Protein AF-A0AAV1J0S6-F1 (afdb_monomer_lite)

Structure (mmCIF, N/CA/C/O backbone):
data_AF-A0AAV1J0S6-F1
#
_entry.id   AF-A0AAV1J0S6-F1
#
loop_
_atom_site.group_PDB
_atom_site.id
_atom_site.type_symbol
_atom_site.label_atom_id
_atom_site.label_alt_id
_atom_site.label_comp_id
_atom_site.label_asym_id
_atom_site.label_entity_id
_atom_site.label_seq_id
_atom_site.pdbx_PDB_ins_code
_atom_site.Cartn_x
_atom_site.Cartn_y
_atom_site.Cartn_z
_atom_site.occupancy
_atom_site.B_iso_or_equiv
_atom_site.auth_seq_id
_atom_site.auth_comp_id
_atom_site.auth_asym_id
_atom_site.auth_atom_id
_atom_site.pdbx_PDB_model_num
ATOM 1 N N . MET A 1 1 ? 18.665 21.519 -31.596 1.00 50.38 1 MET A N 1
ATOM 2 C CA . MET A 1 1 ? 17.870 20.613 -32.455 1.00 50.38 1 MET A CA 1
ATOM 3 C C . MET A 1 1 ? 18.112 21.038 -33.897 1.00 50.38 1 MET A C 1
ATOM 5 O O . MET A 1 1 ? 17.210 20.991 -34.716 1.00 50.38 1 MET A O 1
ATOM 9 N N . ASP A 1 2 ? 19.328 21.508 -34.178 1.00 48.56 2 ASP A N 1
ATOM 10 C CA . ASP A 1 2 ? 19.509 22.530 -35.210 1.00 48.56 2 ASP A CA 1
ATOM 11 C C . ASP A 1 2 ? 19.922 21.888 -36.544 1.00 48.56 2 ASP A C 1
ATOM 13 O O . ASP A 1 2 ? 19.949 22.566 -37.562 1.00 48.56 2 ASP A O 1
ATOM 17 N N . ASP A 1 3 ? 20.139 20.563 -36.527 1.00 60.00 3 ASP A N 1
ATOM 18 C CA . ASP A 1 3 ? 20.634 19.757 -37.646 1.00 60.00 3 ASP A CA 1
ATOM 19 C C . ASP A 1 3 ? 19.655 18.660 -38.122 1.00 60.00 3 ASP A C 1
ATOM 21 O O . ASP A 1 3 ? 19.983 17.935 -39.057 1.00 60.00 3 ASP A O 1
ATOM 25 N N . LEU A 1 4 ? 18.476 18.495 -37.497 1.00 61.44 4 LEU A N 1
ATOM 26 C CA . LEU A 1 4 ? 17.448 17.542 -37.956 1.00 61.44 4 LEU A CA 1
ATOM 27 C C . LEU A 1 4 ? 16.339 18.286 -38.697 1.00 61.44 4 LEU A C 1
ATOM 29 O O . LEU A 1 4 ? 15.828 19.289 -38.194 1.00 61.44 4 LEU A O 1
ATOM 33 N N . ASN A 1 5 ? 15.928 17.776 -39.855 1.00 75.50 5 ASN A N 1
ATOM 34 C CA . ASN A 1 5 ? 14.770 18.311 -40.569 1.00 75.50 5 ASN A CA 1
ATOM 35 C C . ASN A 1 5 ? 13.442 17.870 -39.914 1.00 75.50 5 ASN A C 1
ATOM 37 O O . ASN A 1 5 ? 13.395 16.953 -39.087 1.00 75.50 5 ASN A O 1
ATOM 41 N N . ASP A 1 6 ? 12.341 18.530 -40.281 1.00 70.06 6 ASP A N 1
ATOM 42 C CA . ASP A 1 6 ? 11.026 18.305 -39.666 1.00 70.06 6 ASP A CA 1
ATOM 43 C C . ASP A 1 6 ? 10.529 16.854 -39.801 1.00 70.06 6 ASP A C 1
ATOM 45 O O . ASP A 1 6 ? 9.899 16.329 -38.875 1.00 70.06 6 ASP A O 1
ATOM 49 N N . ASP A 1 7 ? 10.857 16.176 -40.904 1.00 68.75 7 ASP A N 1
ATOM 50 C CA . ASP A 1 7 ? 10.494 14.775 -41.141 1.00 68.75 7 ASP A CA 1
ATOM 51 C C . ASP A 1 7 ? 11.286 13.823 -40.232 1.00 68.75 7 ASP A C 1
ATOM 53 O O . ASP A 1 7 ? 10.721 12.891 -39.648 1.00 68.75 7 ASP A O 1
ATOM 57 N N . GLU A 1 8 ? 12.578 14.083 -40.032 1.00 65.62 8 GLU A N 1
ATOM 58 C CA . GLU A 1 8 ? 13.445 13.333 -39.119 1.00 65.62 8 GLU A CA 1
ATOM 59 C C . GLU A 1 8 ? 12.992 13.482 -37.662 1.00 65.62 8 GLU A C 1
ATOM 61 O O . GLU A 1 8 ? 12.913 12.492 -36.926 1.00 65.62 8 GLU A O 1
ATOM 66 N N . VAL A 1 9 ? 12.595 14.691 -37.251 1.00 68.12 9 VAL A N 1
ATOM 67 C CA . VAL A 1 9 ? 11.999 14.937 -35.927 1.00 68.12 9 VAL A CA 1
ATOM 68 C C . VAL A 1 9 ? 10.707 14.133 -35.754 1.00 68.12 9 VAL A C 1
ATOM 70 O O . VAL A 1 9 ? 10.459 13.556 -34.688 1.00 68.12 9 VAL A O 1
ATOM 73 N N . LEU A 1 10 ? 9.882 14.053 -36.799 1.00 69.75 10 LEU A N 1
ATOM 74 C CA . LEU A 1 10 ? 8.627 13.303 -36.790 1.00 69.75 10 LEU A CA 1
ATOM 75 C C . LEU A 1 10 ? 8.857 11.788 -36.680 1.00 69.75 10 LEU A C 1
ATOM 77 O O . LEU A 1 10 ? 8.144 11.112 -35.932 1.00 69.75 10 LEU A O 1
ATOM 81 N N . ILE A 1 11 ? 9.871 11.262 -37.370 1.00 69.56 11 ILE A N 1
ATOM 82 C CA . ILE A 1 11 ? 10.278 9.850 -37.311 1.00 69.56 11 ILE A CA 1
ATOM 83 C C . ILE A 1 11 ? 10.799 9.496 -35.913 1.00 69.56 11 ILE A C 1
ATOM 85 O O . ILE A 1 11 ? 10.311 8.539 -35.303 1.00 69.56 11 ILE A O 1
ATOM 89 N N . VAL A 1 12 ? 11.715 10.298 -35.358 1.00 67.88 12 VAL A N 1
ATOM 90 C CA . VAL A 1 12 ? 12.259 10.106 -33.999 1.00 67.88 12 VAL A CA 1
ATOM 91 C C . VAL A 1 12 ? 11.146 10.133 -32.951 1.00 67.88 12 VAL A C 1
ATOM 93 O O . VAL A 1 12 ? 11.130 9.308 -32.036 1.00 67.88 12 VAL A O 1
ATOM 96 N N . ARG A 1 13 ? 10.149 11.012 -33.115 1.00 69.75 13 ARG A N 1
ATOM 97 C CA . ARG A 1 13 ? 8.986 11.072 -32.217 1.00 69.75 13 ARG A CA 1
ATOM 98 C C . ARG A 1 13 ? 8.055 9.863 -32.322 1.00 69.75 13 ARG A C 1
ATOM 100 O O . ARG A 1 13 ? 7.398 9.516 -31.340 1.00 69.75 13 ARG A O 1
ATOM 107 N N . ARG A 1 14 ? 7.976 9.222 -33.491 1.00 73.00 14 ARG A N 1
ATOM 108 C CA . ARG A 1 14 ? 7.109 8.056 -33.741 1.00 73.00 14 ARG A CA 1
ATOM 109 C C . ARG A 1 14 ? 7.747 6.729 -33.344 1.00 73.00 14 ARG A C 1
ATOM 111 O O . ARG A 1 14 ? 7.007 5.817 -32.977 1.00 73.00 14 ARG A O 1
ATOM 118 N N . LEU A 1 15 ? 9.076 6.628 -33.361 1.00 73.31 15 LEU A N 1
ATOM 119 C CA . LEU A 1 15 ? 9.848 5.418 -33.037 1.00 73.31 15 LEU A CA 1
ATOM 120 C C . LEU A 1 15 ? 9.358 4.678 -31.770 1.00 73.31 15 LEU A C 1
ATOM 122 O O . LEU A 1 15 ? 9.053 3.489 -31.870 1.00 73.31 15 LEU A O 1
ATOM 126 N N . PRO A 1 16 ? 9.145 5.340 -30.614 1.00 68.69 16 PRO A N 1
ATOM 127 C CA . PRO A 1 16 ? 8.593 4.699 -29.411 1.00 68.69 16 PRO A CA 1
ATOM 128 C C . PRO A 1 16 ? 7.219 4.044 -29.581 1.00 68.69 16 PRO A C 1
ATOM 130 O O . PRO A 1 16 ? 6.897 3.069 -28.903 1.00 68.69 16 PRO A O 1
ATOM 133 N N . TYR A 1 17 ? 6.391 4.586 -30.473 1.00 72.31 17 TYR A N 1
ATOM 134 C CA . TYR A 1 17 ? 5.022 4.130 -30.711 1.00 72.31 17 TYR A CA 1
ATOM 135 C C . TYR A 1 17 ? 4.956 2.998 -31.737 1.00 72.31 17 TYR A C 1
ATOM 137 O O . TYR A 1 17 ? 3.999 2.223 -31.717 1.00 72.31 17 TYR A O 1
ATOM 145 N N . MET A 1 18 ? 5.985 2.850 -32.578 1.00 76.19 18 MET A N 1
ATOM 146 C CA . MET A 1 18 ? 6.087 1.748 -33.541 1.00 76.19 18 MET A CA 1
ATOM 147 C C . MET A 1 18 ? 6.213 0.387 -32.849 1.00 76.19 18 MET A C 1
ATOM 149 O O . MET A 1 18 ? 5.783 -0.618 -33.406 1.00 76.19 18 MET A O 1
ATOM 153 N N . ALA A 1 19 ? 6.686 0.346 -31.599 1.00 72.19 19 ALA A N 1
ATOM 154 C CA . ALA A 1 19 ? 6.712 -0.875 -30.794 1.00 72.19 19 ALA A CA 1
ATOM 155 C C . ALA A 1 19 ? 5.329 -1.556 -30.692 1.00 72.19 19 ALA A C 1
ATOM 157 O O . ALA A 1 19 ? 5.251 -2.785 -30.645 1.00 72.19 19 ALA A O 1
ATOM 158 N N . ARG A 1 20 ? 4.228 -0.787 -30.728 1.00 70.31 20 ARG A N 1
ATOM 159 C CA . ARG A 1 20 ? 2.849 -1.317 -30.676 1.00 70.31 20 ARG A CA 1
ATOM 160 C C . ARG A 1 20 ? 2.492 -2.186 -31.871 1.00 70.31 20 ARG A C 1
ATOM 162 O O . ARG A 1 20 ? 1.764 -3.159 -31.707 1.00 70.31 20 ARG A O 1
ATOM 169 N N . SER A 1 21 ? 2.983 -1.823 -33.051 1.00 73.19 21 SER A N 1
ATOM 170 C CA . SER A 1 21 ? 2.678 -2.510 -34.307 1.00 73.19 21 SER A CA 1
ATOM 171 C C . SER A 1 21 ? 3.615 -3.683 -34.594 1.00 73.19 21 SER A C 1
ATOM 173 O O . SER A 1 21 ? 3.412 -4.391 -35.574 1.00 73.19 21 SER A O 1
ATOM 175 N N . LEU A 1 22 ? 4.640 -3.902 -33.763 1.00 72.19 22 LEU A N 1
ATOM 176 C CA . LEU A 1 22 ? 5.579 -5.008 -33.936 1.00 72.19 22 LEU A CA 1
ATOM 177 C C . LEU A 1 22 ? 5.083 -6.288 -33.244 1.00 72.19 22 LEU A C 1
ATOM 179 O O . LEU A 1 22 ? 4.475 -6.196 -32.168 1.00 72.19 22 LEU A O 1
ATOM 183 N N . PRO A 1 23 ? 5.381 -7.479 -33.801 1.00 72.88 23 PRO A N 1
ATOM 184 C CA . PRO A 1 23 ? 5.209 -8.752 -33.111 1.00 72.88 23 PRO A CA 1
ATOM 185 C C . PRO A 1 23 ? 5.898 -8.753 -31.743 1.00 72.88 23 PRO A C 1
ATOM 187 O O . PRO A 1 23 ? 6.988 -8.200 -31.590 1.00 72.88 23 PRO A O 1
ATOM 190 N N . ILE A 1 24 ? 5.273 -9.406 -30.758 1.00 63.69 24 ILE A N 1
ATOM 191 C CA . ILE A 1 24 ? 5.779 -9.477 -29.375 1.00 63.69 24 ILE A CA 1
ATOM 192 C C . ILE A 1 24 ? 7.226 -9.993 -29.343 1.00 63.69 24 ILE A C 1
ATOM 194 O O . ILE A 1 24 ? 8.053 -9.433 -28.634 1.00 63.69 24 ILE A O 1
ATOM 198 N N . THR A 1 25 ? 7.547 -10.976 -30.186 1.00 66.25 25 THR A N 1
ATOM 199 C CA . THR A 1 25 ? 8.860 -11.638 -30.265 1.00 66.25 25 THR A CA 1
ATOM 200 C C . THR A 1 25 ? 10.029 -10.722 -30.629 1.00 66.25 25 THR A C 1
ATOM 202 O O . THR A 1 25 ? 11.163 -11.055 -30.311 1.00 66.25 25 THR A O 1
ATOM 205 N N . ILE A 1 26 ? 9.785 -9.584 -31.288 1.00 69.12 26 ILE A N 1
ATOM 206 C CA . ILE A 1 26 ? 10.842 -8.636 -31.695 1.00 69.12 26 ILE A CA 1
ATOM 207 C C . ILE A 1 26 ? 10.721 -7.275 -31.003 1.00 69.12 26 ILE A C 1
ATOM 209 O O . ILE A 1 26 ? 11.548 -6.385 -31.211 1.00 69.12 26 ILE A O 1
ATOM 213 N N . ARG A 1 27 ? 9.668 -7.088 -30.201 1.00 69.44 27 ARG A N 1
ATOM 214 C CA . ARG A 1 27 ? 9.325 -5.801 -29.592 1.00 69.44 27 ARG A CA 1
ATOM 215 C C . ARG A 1 27 ? 10.383 -5.360 -28.587 1.00 69.44 27 ARG A C 1
ATOM 217 O O . ARG A 1 27 ? 10.773 -4.198 -28.601 1.00 69.44 27 ARG A O 1
ATOM 224 N N . SER A 1 28 ? 10.886 -6.283 -27.779 1.00 62.97 28 SER A N 1
ATOM 225 C CA . SER A 1 28 ? 11.895 -6.007 -26.750 1.00 62.97 28 SER A CA 1
ATOM 226 C C . SER A 1 28 ? 13.228 -5.597 -27.362 1.00 62.97 28 SER A C 1
ATOM 228 O O . SER A 1 28 ? 13.775 -4.557 -27.006 1.00 62.97 28 SER A O 1
ATOM 230 N N . ASP A 1 29 ? 13.683 -6.332 -28.377 1.00 68.50 29 ASP A N 1
ATOM 231 C CA . ASP A 1 29 ? 14.873 -6.000 -29.165 1.00 68.50 29 ASP A CA 1
ATOM 232 C C . ASP A 1 29 ? 14.756 -4.636 -29.851 1.00 68.50 29 ASP A C 1
ATOM 234 O O . ASP A 1 29 ? 15.700 -3.840 -29.850 1.00 68.50 29 ASP A O 1
ATOM 238 N N . PHE A 1 30 ? 13.589 -4.339 -30.428 1.00 74.56 30 PHE A N 1
ATOM 239 C CA . PHE A 1 30 ? 13.317 -3.035 -31.020 1.00 74.56 30 PHE A CA 1
ATOM 240 C C . PHE A 1 30 ? 13.358 -1.923 -29.971 1.00 74.56 30 PHE A C 1
ATOM 242 O O . PHE A 1 30 ? 13.990 -0.892 -30.199 1.00 74.56 30 PHE A O 1
ATOM 249 N N . CYS A 1 31 ? 12.723 -2.122 -28.815 1.00 71.44 31 CYS A N 1
ATOM 250 C CA . CYS A 1 31 ? 12.714 -1.146 -27.734 1.00 71.44 31 CYS A CA 1
ATOM 251 C C . CYS A 1 31 ? 14.121 -0.907 -27.168 1.00 71.44 31 CYS A C 1
ATOM 253 O O . CYS A 1 31 ? 14.488 0.248 -26.963 1.00 71.44 31 CYS A O 1
ATOM 255 N N . LEU A 1 32 ? 14.934 -1.955 -27.004 1.00 68.56 32 LEU A N 1
ATOM 256 C CA . LEU A 1 32 ? 16.339 -1.870 -26.588 1.00 68.56 32 LEU A CA 1
ATOM 257 C C . LEU A 1 32 ? 17.195 -1.089 -27.595 1.00 68.56 32 LEU A C 1
ATOM 259 O O . LEU A 1 32 ? 17.952 -0.194 -27.220 1.00 68.56 32 LEU A O 1
ATOM 263 N N . LYS A 1 33 ? 17.065 -1.390 -28.893 1.00 73.31 33 LYS A N 1
ATOM 264 C CA . LYS A 1 33 ? 17.790 -0.672 -29.958 1.00 73.31 33 LYS A CA 1
ATOM 265 C C . LYS A 1 33 ? 17.345 0.786 -30.061 1.00 73.31 33 LYS A C 1
ATOM 267 O O . LYS A 1 33 ? 18.183 1.676 -30.188 1.00 73.31 33 LYS A O 1
ATOM 272 N N . THR A 1 34 ? 16.042 1.032 -29.950 1.00 75.12 34 THR A N 1
ATOM 273 C CA . THR A 1 34 ? 15.471 2.383 -29.955 1.00 75.12 34 THR A CA 1
ATOM 274 C C . THR A 1 34 ? 15.938 3.170 -28.733 1.00 75.12 34 THR A C 1
ATOM 276 O O . THR A 1 34 ? 16.290 4.334 -28.864 1.00 75.12 34 THR A O 1
ATOM 279 N N . GLN A 1 35 ? 16.024 2.544 -27.558 1.00 70.62 35 GLN A N 1
ATOM 280 C CA . GLN A 1 35 ? 16.557 3.175 -26.352 1.00 70.62 35 GLN A CA 1
ATOM 281 C C . GLN A 1 35 ? 18.019 3.598 -26.535 1.00 70.62 35 GLN A C 1
ATOM 283 O O . GLN A 1 35 ? 18.337 4.749 -26.240 1.00 70.62 35 GLN A O 1
ATOM 288 N N . LYS A 1 36 ? 18.886 2.729 -27.075 1.00 70.31 36 LYS A N 1
ATOM 289 C CA . LYS A 1 36 ? 20.288 3.085 -27.366 1.00 70.31 36 LYS A CA 1
ATOM 290 C C . LYS A 1 36 ? 20.389 4.299 -28.290 1.00 70.31 36 LYS A C 1
ATOM 292 O O . LYS A 1 36 ? 21.180 5.195 -28.023 1.00 70.31 36 LYS A O 1
ATOM 297 N N . LEU A 1 37 ? 19.552 4.354 -29.327 1.00 73.56 37 LEU A N 1
ATOM 298 C CA . LEU A 1 37 ? 19.476 5.491 -30.249 1.00 73.56 37 LEU A CA 1
ATOM 299 C C . LEU A 1 37 ? 18.965 6.771 -29.563 1.00 73.56 37 LEU A C 1
ATOM 301 O O . LEU A 1 37 ? 19.480 7.854 -29.801 1.00 73.56 37 LEU A O 1
ATOM 305 N N . LEU A 1 38 ? 17.965 6.672 -28.684 1.00 69.19 38 LEU A N 1
ATOM 306 C CA . LEU A 1 38 ? 17.468 7.827 -27.928 1.00 69.19 38 LEU A CA 1
ATOM 307 C C . LEU A 1 38 ? 18.456 8.304 -26.853 1.00 69.19 38 LEU A C 1
ATOM 309 O O . LEU A 1 38 ? 18.389 9.458 -26.437 1.00 69.19 38 LEU A O 1
ATOM 313 N N . GLY A 1 39 ? 19.350 7.430 -26.384 1.00 62.59 39 GLY A N 1
ATOM 314 C CA . GLY A 1 39 ? 20.436 7.768 -25.463 1.00 62.59 39 GLY A CA 1
ATOM 315 C C . GLY A 1 39 ? 21.520 8.647 -26.091 1.00 62.59 39 GLY A C 1
ATOM 316 O O . GLY A 1 39 ? 22.209 9.356 -25.370 1.00 62.59 39 GLY A O 1
ATOM 317 N N . THR A 1 40 ? 21.646 8.658 -27.422 1.00 68.81 40 THR A N 1
ATOM 318 C CA . THR A 1 40 ? 22.583 9.544 -28.134 1.00 68.81 40 THR A CA 1
ATOM 319 C C . THR A 1 40 ? 21.986 10.917 -28.456 1.00 68.81 40 THR A C 1
ATOM 321 O O . THR A 1 40 ? 22.668 11.757 -29.037 1.00 68.81 40 THR A O 1
ATOM 324 N N . LEU A 1 41 ? 20.713 11.155 -28.118 1.00 64.69 41 LEU A N 1
ATOM 325 C CA . LEU A 1 41 ? 20.032 12.431 -28.344 1.00 64.69 41 LEU A CA 1
ATOM 326 C C . LEU A 1 41 ? 20.149 13.356 -27.121 1.00 64.69 41 LEU A C 1
ATOM 328 O O . LEU A 1 41 ? 20.288 12.872 -25.997 1.00 64.69 41 LEU A O 1
ATOM 332 N N . PRO A 1 42 ? 20.023 14.688 -27.298 1.00 60.66 42 PRO A N 1
ATOM 333 C CA . PRO A 1 42 ? 19.990 15.627 -26.181 1.00 60.66 42 PRO A CA 1
ATOM 334 C C . PRO A 1 42 ? 18.913 15.248 -25.141 1.00 60.66 42 PRO A C 1
ATOM 336 O O . PRO A 1 42 ? 17.803 14.882 -25.546 1.00 60.66 42 PRO A O 1
ATOM 339 N N . PRO A 1 43 ? 19.166 15.409 -23.823 1.00 55.78 43 PRO A N 1
ATOM 340 C CA . PRO A 1 43 ? 18.268 14.952 -22.746 1.00 55.78 43 PRO A CA 1
ATOM 341 C C . PRO A 1 43 ? 16.814 15.430 -22.893 1.00 55.78 43 PRO A C 1
ATOM 343 O O . PRO A 1 43 ? 15.852 14.713 -22.623 1.00 55.78 43 PRO A O 1
ATOM 346 N N . GLN A 1 44 ? 16.648 16.636 -23.438 1.00 54.31 44 GLN A N 1
ATOM 347 C CA . GLN A 1 44 ? 15.365 17.296 -23.691 1.00 54.31 44 GLN A CA 1
ATOM 348 C C . GLN A 1 44 ? 14.462 16.527 -24.680 1.00 54.31 44 GLN A C 1
ATOM 350 O O . GLN A 1 44 ? 13.243 16.684 -24.649 1.00 54.31 44 GLN A O 1
ATOM 355 N N . CYS A 1 45 ? 15.040 15.685 -25.546 1.00 55.16 45 CYS A N 1
ATOM 356 C CA . CYS A 1 45 ? 14.315 14.873 -26.530 1.00 55.16 45 CYS A CA 1
ATOM 357 C C . CYS A 1 45 ? 13.911 13.490 -25.987 1.00 55.16 45 CYS A C 1
ATOM 359 O O . CYS A 1 45 ? 12.947 12.900 -26.473 1.00 55.16 45 CYS A O 1
ATOM 361 N N . GLY A 1 46 ? 14.620 12.963 -24.982 1.00 54.34 46 GLY A N 1
ATOM 362 C CA . GLY A 1 46 ? 14.443 11.592 -24.498 1.00 54.34 46 GLY A CA 1
ATOM 363 C C . GLY A 1 46 ? 13.202 11.393 -23.625 1.00 54.34 46 GLY A C 1
ATOM 364 O O . GLY A 1 46 ? 12.500 10.394 -23.773 1.00 54.34 46 GLY A O 1
ATOM 365 N N . MET A 1 47 ? 12.889 12.343 -22.742 1.00 53.34 47 MET A N 1
ATOM 366 C CA . MET A 1 47 ? 11.925 12.139 -21.647 1.00 53.34 47 MET A CA 1
ATOM 367 C C . MET A 1 47 ? 10.513 11.726 -22.120 1.00 53.34 47 MET A C 1
ATOM 369 O O . MET A 1 47 ? 9.927 10.783 -21.590 1.00 53.34 47 MET A O 1
ATOM 373 N N . PHE A 1 48 ? 9.980 12.361 -23.174 1.00 54.53 48 PHE A N 1
ATOM 374 C CA . PHE A 1 48 ? 8.646 12.048 -23.722 1.00 54.53 48 PHE A CA 1
ATOM 375 C C . PHE A 1 48 ? 8.606 10.774 -24.582 1.00 54.53 48 PHE A C 1
ATOM 377 O O . PHE A 1 48 ? 7.536 10.207 -24.807 1.00 54.53 48 PHE A O 1
ATOM 384 N N . LEU A 1 49 ? 9.767 10.318 -25.056 1.00 60.75 49 LEU A N 1
ATOM 385 C CA . LEU A 1 49 ? 9.922 9.157 -25.936 1.00 60.75 49 LEU A CA 1
ATOM 386 C C . LEU A 1 49 ? 10.244 7.873 -25.156 1.00 60.75 49 LEU A C 1
ATOM 388 O O . LEU A 1 49 ? 9.950 6.772 -25.617 1.00 60.75 49 LEU A O 1
ATOM 392 N N . ARG A 1 50 ? 10.794 8.012 -23.945 1.00 65.75 50 ARG A N 1
ATOM 393 C CA . ARG A 1 50 ? 11.235 6.911 -23.077 1.00 65.75 50 ARG A CA 1
ATOM 394 C C . ARG A 1 50 ? 10.071 6.200 -22.362 1.00 65.75 50 ARG A C 1
ATOM 396 O O . ARG A 1 50 ? 10.085 4.976 -22.275 1.00 65.75 50 ARG A O 1
ATOM 403 N N . MET A 1 51 ? 9.017 6.910 -21.940 1.00 65.19 51 MET A N 1
ATOM 404 C CA . MET A 1 51 ? 7.873 6.304 -21.224 1.00 65.19 51 MET A CA 1
ATOM 405 C C . MET A 1 51 ? 7.068 5.277 -22.048 1.00 65.19 51 MET A C 1
ATOM 407 O O . MET A 1 51 ? 6.802 4.184 -21.540 1.00 65.19 51 MET A O 1
ATOM 411 N N . PRO A 1 52 ? 6.706 5.544 -23.321 1.00 67.31 52 PRO A N 1
ATOM 412 C CA . PRO A 1 52 ? 6.059 4.534 -24.158 1.00 67.31 52 PRO A CA 1
ATOM 413 C C . PRO A 1 52 ? 6.936 3.295 -24.388 1.00 67.31 52 PRO A C 1
ATOM 415 O O . PRO A 1 52 ? 6.406 2.188 -24.432 1.00 67.31 52 PRO A O 1
ATOM 418 N N . LEU A 1 53 ? 8.262 3.457 -24.489 1.00 70.31 53 LEU A N 1
ATOM 419 C CA . LEU A 1 53 ? 9.197 2.334 -24.631 1.00 70.31 53 LEU A CA 1
ATOM 420 C C . LEU A 1 53 ? 9.241 1.461 -23.377 1.00 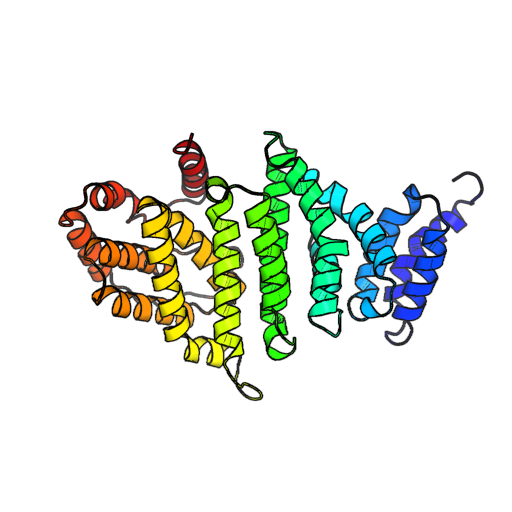70.31 53 LEU A C 1
ATOM 422 O O . LEU A 1 53 ? 9.137 0.244 -23.497 1.00 70.31 53 LEU A O 1
ATOM 426 N N . LEU A 1 54 ? 9.330 2.069 -22.189 1.00 68.94 54 LEU A N 1
ATOM 427 C CA . LEU A 1 54 ? 9.329 1.338 -20.915 1.00 68.94 54 LEU A CA 1
ATOM 428 C C . LEU A 1 54 ? 8.050 0.521 -20.730 1.00 68.94 54 LEU A C 1
ATOM 430 O O . LEU A 1 54 ? 8.111 -0.628 -20.302 1.00 68.94 54 LEU A O 1
ATOM 434 N N . LYS A 1 55 ? 6.899 1.062 -21.150 1.00 69.38 55 LYS A N 1
ATOM 435 C CA . LYS A 1 55 ? 5.639 0.310 -21.170 1.00 69.38 55 LYS A CA 1
ATOM 436 C C . LYS A 1 55 ? 5.724 -0.936 -22.055 1.00 69.38 55 LYS A C 1
ATOM 438 O O . LYS A 1 55 ? 5.177 -1.974 -21.710 1.00 69.38 55 LYS A O 1
ATOM 443 N N . HIS A 1 56 ? 6.354 -0.834 -23.221 1.00 68.75 56 HIS A N 1
ATOM 444 C CA . HIS A 1 56 ? 6.473 -1.960 -24.149 1.00 68.75 56 HIS A CA 1
ATOM 445 C C . HIS A 1 56 ? 7.550 -2.973 -23.746 1.00 68.75 56 HIS A C 1
ATOM 447 O O . HIS A 1 56 ? 7.517 -4.097 -24.242 1.00 68.75 56 HIS A O 1
ATOM 453 N N . LEU A 1 57 ? 8.433 -2.593 -22.822 1.00 66.56 57 LEU A N 1
ATOM 454 C CA . LEU A 1 57 ? 9.432 -3.452 -22.196 1.00 66.56 57 LEU A CA 1
ATOM 455 C C . LEU A 1 57 ? 8.944 -4.121 -20.904 1.00 66.56 57 LEU A C 1
ATOM 457 O O . LEU A 1 57 ? 9.707 -4.887 -20.343 1.00 66.56 57 LEU A O 1
ATOM 461 N N . SER A 1 58 ? 7.722 -3.873 -20.420 1.00 60.66 58 SER A N 1
ATOM 462 C CA . SER A 1 58 ? 7.272 -4.196 -19.050 1.00 60.66 58 SER A CA 1
ATOM 463 C C . SER A 1 58 ? 7.422 -5.654 -18.569 1.00 60.66 58 SER A C 1
ATOM 465 O O . SER A 1 58 ? 7.307 -5.885 -17.375 1.00 60.66 58 SER A O 1
ATOM 467 N N . GLY A 1 59 ? 7.664 -6.629 -19.452 1.00 62.03 59 GLY A N 1
ATOM 468 C CA . GLY A 1 59 ? 7.994 -8.022 -19.087 1.00 62.03 59 GLY A CA 1
ATOM 469 C C . GLY A 1 59 ? 9.463 -8.418 -19.309 1.00 62.03 59 GLY A C 1
ATOM 470 O O . GLY A 1 59 ? 9.889 -9.503 -18.936 1.00 62.03 59 GLY A O 1
ATOM 471 N N . GLU A 1 60 ? 10.248 -7.536 -19.917 1.00 66.56 60 GLU A N 1
ATOM 472 C CA . GLU A 1 60 ? 11.593 -7.780 -20.454 1.00 66.56 60 GLU A CA 1
ATOM 473 C C . GLU A 1 60 ? 12.592 -6.722 -19.953 1.00 66.56 60 GLU A C 1
ATOM 475 O O . GLU A 1 60 ? 13.728 -6.647 -20.420 1.00 66.56 60 GLU A O 1
ATOM 480 N N . LEU A 1 61 ? 12.192 -5.896 -18.973 1.00 69.38 61 LEU A N 1
ATOM 481 C CA . LEU A 1 61 ? 13.062 -4.892 -18.346 1.00 69.38 61 LEU A CA 1
ATOM 482 C C . LEU A 1 61 ? 14.304 -5.529 -17.713 1.00 69.38 61 LEU A C 1
ATOM 484 O O . LEU A 1 61 ? 15.351 -4.895 -17.675 1.00 69.38 61 LEU A O 1
ATOM 488 N N . HIS A 1 62 ? 14.217 -6.796 -17.305 1.00 66.75 62 HIS A N 1
ATOM 489 C CA . HIS A 1 62 ? 15.348 -7.560 -16.784 1.00 66.75 62 HIS A CA 1
ATOM 490 C C . HIS A 1 62 ? 16.485 -7.777 -17.798 1.00 66.75 62 HIS A C 1
ATOM 492 O O . HIS A 1 62 ? 17.589 -8.149 -17.409 1.00 66.75 62 HIS A O 1
ATOM 498 N N . LEU A 1 63 ? 16.237 -7.550 -19.094 1.00 68.31 63 LEU A N 1
ATOM 499 C CA . LEU A 1 63 ? 17.250 -7.601 -20.154 1.00 68.31 63 LEU A CA 1
ATOM 500 C C . LEU A 1 63 ? 17.949 -6.249 -20.381 1.00 68.31 63 LEU A C 1
ATOM 502 O O . LEU A 1 63 ? 18.909 -6.162 -21.148 1.00 68.31 63 LEU A O 1
ATOM 506 N N . VAL A 1 64 ? 17.462 -5.180 -19.747 1.00 67.25 64 VAL A N 1
ATOM 507 C CA . VAL A 1 64 ? 18.000 -3.821 -19.858 1.00 67.25 64 VAL A CA 1
ATOM 508 C C . VAL A 1 64 ? 18.938 -3.560 -18.675 1.00 67.25 64 VAL A C 1
ATOM 510 O O . VAL A 1 64 ? 18.692 -4.003 -17.557 1.00 67.25 64 VAL A O 1
ATOM 513 N N . ASN A 1 65 ? 20.010 -2.791 -18.892 1.00 68.62 65 ASN A N 1
ATOM 514 C CA . ASN A 1 65 ? 20.872 -2.357 -17.793 1.00 68.62 65 ASN A CA 1
ATOM 515 C C . ASN A 1 65 ? 20.079 -1.500 -16.780 1.00 68.62 65 ASN A C 1
ATOM 517 O O . ASN A 1 65 ? 19.445 -0.509 -17.145 1.00 68.62 65 ASN A O 1
ATOM 521 N N . ASN A 1 66 ? 20.175 -1.860 -15.500 1.00 69.31 66 ASN A N 1
ATOM 522 C CA . ASN A 1 66 ? 19.536 -1.170 -14.384 1.00 69.31 66 ASN A CA 1
ATOM 523 C C . ASN A 1 66 ? 19.855 0.331 -14.279 1.00 69.31 66 ASN A C 1
ATOM 525 O O . ASN A 1 66 ? 18.971 1.109 -13.934 1.00 69.31 66 ASN A O 1
ATOM 529 N N . ASP A 1 67 ? 21.090 0.755 -14.568 1.00 68.69 67 ASP A N 1
ATOM 530 C CA . ASP A 1 67 ? 21.480 2.179 -14.556 1.00 68.69 67 ASP A CA 1
ATOM 531 C C . ASP A 1 67 ? 20.690 2.986 -15.583 1.00 68.69 67 ASP A C 1
ATOM 533 O O . ASP A 1 67 ? 20.223 4.089 -15.312 1.00 68.69 67 ASP A O 1
ATOM 537 N N . VAL A 1 68 ? 20.481 2.390 -16.753 1.00 68.56 68 VAL A N 1
ATOM 538 C CA . VAL A 1 68 ? 19.747 3.012 -17.851 1.00 68.56 68 VAL A CA 1
ATOM 539 C C . VAL A 1 68 ? 18.266 3.142 -17.506 1.00 68.56 68 VAL A C 1
ATOM 541 O O . VAL A 1 68 ? 17.673 4.192 -17.742 1.00 68.56 68 VAL A O 1
ATOM 544 N N . ILE A 1 69 ? 17.662 2.098 -16.926 1.00 72.44 69 ILE A N 1
ATOM 545 C CA . ILE A 1 69 ? 16.268 2.168 -16.467 1.00 72.44 69 ILE A CA 1
ATOM 546 C C . ILE A 1 69 ? 16.130 3.246 -15.387 1.00 72.44 69 ILE A C 1
ATOM 548 O O . ILE A 1 69 ? 15.216 4.066 -15.467 1.00 72.44 69 ILE A O 1
ATOM 552 N N . ALA A 1 70 ? 17.040 3.274 -14.412 1.00 78.00 70 ALA A N 1
ATOM 553 C CA . ALA A 1 70 ? 17.019 4.249 -13.327 1.00 78.00 70 ALA A CA 1
ATOM 554 C C . ALA A 1 70 ? 17.052 5.692 -13.847 1.00 78.00 70 ALA A C 1
ATOM 556 O O . ALA A 1 70 ? 16.212 6.494 -13.445 1.00 78.00 70 ALA A O 1
ATOM 557 N N . GLU A 1 71 ? 17.942 6.007 -14.793 1.00 73.50 71 GLU A N 1
ATOM 558 C CA . GLU A 1 71 ? 18.016 7.335 -15.415 1.00 73.50 71 GLU A CA 1
ATOM 559 C C . GLU A 1 71 ? 16.701 7.704 -16.123 1.00 73.50 71 GLU A C 1
ATOM 561 O O . GLU A 1 71 ? 16.138 8.776 -15.889 1.00 73.50 71 GLU A O 1
ATOM 566 N N . MET A 1 72 ? 16.160 6.789 -16.937 1.00 72.25 72 MET A N 1
ATOM 567 C CA . MET A 1 72 ? 14.917 7.024 -17.682 1.00 72.25 72 MET A CA 1
ATOM 568 C C . MET A 1 72 ? 13.723 7.278 -16.752 1.00 72.25 72 MET A C 1
ATOM 570 O O . MET A 1 72 ? 12.893 8.148 -17.028 1.00 72.25 72 MET A O 1
ATOM 574 N N . ILE A 1 73 ? 13.625 6.509 -15.665 1.00 79.12 73 ILE A N 1
ATOM 575 C CA . ILE A 1 73 ? 12.558 6.624 -14.669 1.00 79.12 73 ILE A CA 1
ATOM 576 C C . ILE A 1 73 ? 12.701 7.911 -13.868 1.00 79.12 73 ILE A C 1
ATOM 578 O O . ILE A 1 73 ? 11.719 8.639 -13.707 1.00 79.12 73 ILE A O 1
ATOM 582 N N . PHE A 1 74 ? 13.910 8.204 -13.397 1.00 80.69 74 PHE A N 1
ATOM 583 C CA . PHE A 1 74 ? 14.180 9.398 -12.613 1.00 80.69 74 PHE A CA 1
ATOM 584 C C . PHE A 1 74 ? 13.797 10.655 -13.400 1.00 80.69 74 PHE A C 1
ATOM 586 O O . PHE A 1 74 ? 13.025 11.479 -12.919 1.00 80.69 74 PHE A O 1
ATOM 593 N N . GLU A 1 75 ? 14.226 10.769 -14.655 1.00 73.62 75 GLU A N 1
ATOM 594 C CA . GLU A 1 75 ? 13.854 11.902 -15.506 1.00 73.62 75 GLU A CA 1
ATOM 595 C C . GLU A 1 75 ? 12.336 12.011 -15.724 1.00 73.62 75 GLU A C 1
ATOM 597 O O . GLU A 1 75 ? 11.761 13.098 -15.616 1.00 73.62 75 GLU A O 1
ATOM 602 N N . ALA A 1 76 ? 11.671 10.894 -16.032 1.00 74.81 76 ALA A N 1
ATOM 603 C CA . ALA A 1 76 ? 10.267 10.901 -16.432 1.00 74.81 76 ALA A CA 1
ATOM 604 C C . ALA A 1 76 ? 9.281 11.071 -15.265 1.00 74.81 76 ALA A C 1
ATOM 606 O O . ALA A 1 76 ? 8.205 11.656 -15.448 1.00 74.81 76 ALA A O 1
ATOM 607 N N . ILE A 1 77 ? 9.620 10.546 -14.084 1.00 83.62 77 ILE A N 1
ATOM 608 C CA . ILE A 1 77 ? 8.696 10.436 -12.948 1.00 83.62 77 ILE A CA 1
ATOM 609 C C . ILE A 1 77 ? 8.999 11.478 -11.874 1.00 83.62 77 ILE A C 1
ATOM 611 O O . ILE A 1 77 ? 8.058 12.086 -11.363 1.00 83.62 77 ILE A O 1
ATOM 615 N N . THR A 1 78 ? 10.269 11.771 -11.575 1.00 83.50 78 THR A N 1
ATOM 616 C CA . THR A 1 78 ? 10.645 12.652 -10.452 1.00 83.50 78 THR A CA 1
ATOM 617 C C . THR A 1 78 ? 9.997 14.032 -10.541 1.00 83.50 78 THR A C 1
ATOM 619 O O . THR A 1 78 ? 9.418 14.513 -9.570 1.00 83.50 78 THR A O 1
ATOM 622 N N . LYS A 1 79 ? 9.985 14.663 -11.722 1.00 81.62 79 LYS A N 1
ATOM 623 C CA . LYS A 1 79 ? 9.310 15.963 -11.888 1.00 81.62 79 LYS A CA 1
ATOM 624 C C . LYS A 1 79 ? 7.801 15.862 -11.644 1.00 81.62 79 LYS A C 1
ATOM 626 O O . LYS A 1 79 ? 7.195 16.767 -11.071 1.00 81.62 79 LYS A O 1
ATOM 631 N N . LYS A 1 80 ? 7.178 14.767 -12.085 1.00 86.44 80 LYS A N 1
ATOM 632 C CA . LYS A 1 80 ? 5.741 14.558 -11.898 1.00 86.44 80 LYS A CA 1
ATOM 633 C C . LYS A 1 80 ? 5.404 14.328 -10.434 1.00 86.44 80 LYS A C 1
ATOM 635 O O . LYS A 1 80 ? 4.406 14.884 -9.999 1.00 86.44 80 LYS A O 1
ATOM 640 N N . MET A 1 81 ? 6.248 13.616 -9.680 1.00 87.81 81 MET A N 1
ATOM 641 C CA . MET A 1 81 ? 6.035 13.335 -8.252 1.00 87.81 81 MET A CA 1
ATOM 642 C C . MET A 1 81 ? 5.604 14.566 -7.458 1.00 87.81 81 MET A C 1
ATOM 644 O O . MET A 1 81 ? 4.715 14.462 -6.617 1.00 87.81 81 MET A O 1
ATOM 648 N N . VAL A 1 82 ? 6.185 15.726 -7.765 1.00 84.94 82 VAL A N 1
ATOM 649 C CA . VAL A 1 82 ? 5.958 16.967 -7.017 1.00 84.94 82 VAL A CA 1
ATOM 650 C C . VAL A 1 82 ? 5.071 17.983 -7.744 1.00 84.94 82 VAL A C 1
ATOM 652 O O . VAL A 1 82 ? 4.478 18.838 -7.093 1.00 84.94 82 VAL A O 1
ATOM 655 N N . CYS A 1 83 ? 4.933 17.901 -9.074 1.00 83.00 83 CYS A N 1
ATOM 656 C CA . CYS A 1 83 ? 4.216 18.917 -9.861 1.00 83.00 83 CYS A CA 1
ATOM 657 C C . CYS A 1 83 ? 2.882 18.454 -10.468 1.00 83.00 83 CYS A C 1
ATOM 659 O O . CYS A 1 83 ? 2.090 19.297 -10.888 1.00 83.00 83 CYS A O 1
ATOM 661 N N . SER A 1 84 ? 2.610 17.149 -10.571 1.00 84.81 84 SER A N 1
ATOM 662 C CA . SER A 1 84 ? 1.407 16.649 -11.258 1.00 84.81 84 SER A CA 1
ATOM 663 C C . SER A 1 84 ? 0.971 15.269 -10.777 1.00 84.81 84 SER A C 1
ATOM 665 O O . SER A 1 84 ? 1.781 14.478 -10.313 1.00 84.81 84 SER A O 1
ATOM 667 N N . LYS A 1 85 ? -0.305 14.922 -10.951 1.00 88.12 85 LYS A N 1
ATOM 668 C CA . LYS A 1 85 ? -0.783 13.573 -10.618 1.00 88.12 85 LYS A CA 1
ATOM 669 C C . LYS A 1 85 ? -0.117 12.532 -11.521 1.00 88.12 85 LYS A C 1
ATOM 671 O O . LYS A 1 85 ? -0.158 12.677 -12.744 1.00 88.12 85 LYS A O 1
ATOM 676 N N . LEU A 1 86 ? 0.427 11.471 -10.927 1.00 87.25 86 LEU A N 1
ATOM 677 C CA . LEU A 1 86 ? 0.836 10.285 -11.678 1.00 87.25 86 LEU A CA 1
ATOM 678 C C . LEU A 1 86 ? -0.393 9.612 -12.289 1.00 87.25 86 LEU A C 1
ATOM 680 O O . LEU A 1 86 ? -1.414 9.414 -11.622 1.00 87.25 86 LEU A O 1
ATOM 684 N N . ASN A 1 87 ? -0.304 9.269 -13.569 1.00 84.38 87 ASN A N 1
ATOM 685 C CA . ASN A 1 87 ? -1.355 8.529 -14.255 1.00 84.38 87 ASN A CA 1
ATOM 686 C C . ASN A 1 87 ? -1.081 7.014 -14.204 1.00 84.38 87 ASN A C 1
ATOM 688 O O . ASN A 1 87 ? -0.036 6.562 -13.741 1.00 84.38 87 ASN A O 1
ATOM 692 N N . ARG A 1 88 ? -2.022 6.210 -14.711 1.00 82.12 88 ARG A N 1
ATOM 693 C CA . ARG A 1 88 ? -1.893 4.745 -14.724 1.00 82.12 88 ARG A CA 1
ATOM 694 C C . ARG A 1 88 ? -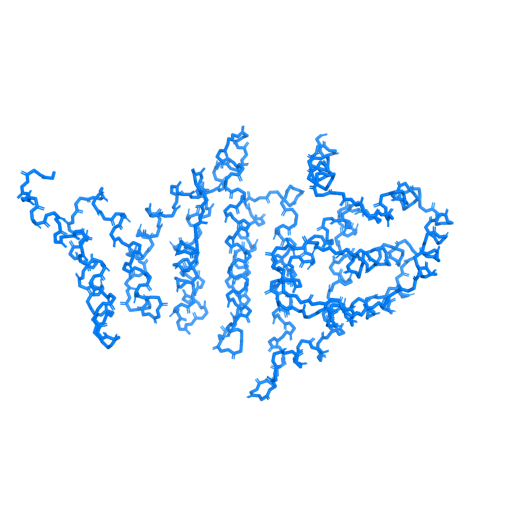0.630 4.255 -15.442 1.00 82.12 88 ARG A C 1
ATOM 696 O O . ARG A 1 88 ? -0.020 3.308 -14.977 1.00 82.12 88 ARG A O 1
ATOM 703 N N . MET A 1 89 ? -0.218 4.910 -16.529 1.00 81.69 89 MET A N 1
ATOM 704 C CA . MET A 1 89 ? 0.995 4.531 -17.261 1.00 81.69 89 MET A CA 1
ATOM 705 C C . MET A 1 89 ? 2.256 4.771 -16.428 1.00 81.69 89 MET A C 1
ATOM 707 O O . MET A 1 89 ? 3.167 3.952 -16.474 1.00 81.69 89 MET A O 1
ATOM 711 N N . ASP A 1 90 ? 2.304 5.868 -15.669 1.00 85.50 90 ASP A N 1
ATOM 712 C CA . ASP A 1 90 ? 3.421 6.146 -14.764 1.00 85.50 90 ASP A CA 1
ATOM 713 C C . ASP A 1 90 ? 3.535 5.037 -13.700 1.00 85.50 90 ASP A C 1
ATOM 715 O O . ASP A 1 90 ? 4.617 4.499 -13.468 1.00 85.50 90 ASP A O 1
ATOM 719 N N . LEU A 1 91 ? 2.399 4.637 -13.118 1.00 86.94 91 LEU A N 1
ATOM 720 C CA . LEU A 1 91 ? 2.325 3.580 -12.106 1.00 86.94 91 LEU A CA 1
ATOM 721 C C . LEU A 1 91 ? 2.657 2.186 -12.669 1.00 86.94 91 LEU A C 1
ATOM 723 O O . LEU A 1 91 ? 3.403 1.442 -12.034 1.00 86.94 91 LEU A O 1
ATOM 727 N N . ASP A 1 92 ? 2.166 1.853 -13.869 1.00 81.88 92 ASP A N 1
ATOM 728 C CA . ASP A 1 92 ? 2.484 0.605 -14.582 1.00 81.88 92 ASP A CA 1
ATOM 729 C C . ASP A 1 92 ? 3.993 0.459 -14.795 1.00 81.88 92 ASP A C 1
ATOM 731 O O . ASP A 1 92 ? 4.561 -0.613 -14.591 1.00 81.88 92 ASP A O 1
ATOM 735 N N . VAL A 1 93 ? 4.656 1.545 -15.194 1.00 80.50 93 VAL A N 1
ATOM 736 C CA . VAL A 1 93 ? 6.096 1.551 -15.450 1.00 80.50 93 VAL A CA 1
ATOM 737 C C . VAL A 1 93 ? 6.888 1.339 -14.155 1.00 80.50 93 VAL A C 1
ATOM 739 O O . VAL A 1 93 ? 7.784 0.495 -14.142 1.00 80.50 93 VAL A O 1
ATOM 742 N N . VAL A 1 94 ? 6.533 2.024 -13.059 1.00 84.12 94 VAL A N 1
ATOM 743 C CA . VAL A 1 94 ? 7.153 1.801 -11.735 1.00 84.12 94 VAL A CA 1
ATOM 744 C C . VAL A 1 94 ? 6.985 0.347 -11.297 1.00 84.12 94 VAL A C 1
ATOM 746 O O . VAL A 1 94 ? 7.960 -0.313 -10.951 1.00 84.12 94 VAL A O 1
ATOM 749 N N . SER A 1 95 ? 5.761 -0.170 -11.372 1.00 82.06 95 SER A N 1
ATOM 750 C CA . SER A 1 95 ? 5.418 -1.553 -11.031 1.00 82.06 95 SER A CA 1
ATOM 751 C C . SER A 1 95 ? 6.219 -2.571 -11.855 1.00 82.06 95 SER A C 1
ATOM 753 O O . SER A 1 95 ? 6.789 -3.515 -11.303 1.00 82.06 95 SER A O 1
ATOM 755 N N . SER A 1 96 ? 6.343 -2.348 -13.163 1.00 78.81 96 SER A N 1
ATOM 756 C CA . SER A 1 96 ? 7.106 -3.222 -14.061 1.00 78.81 96 SER A CA 1
ATOM 757 C C . SER A 1 96 ? 8.591 -3.245 -13.698 1.00 78.81 96 SER A C 1
ATOM 759 O O . SER A 1 96 ? 9.214 -4.307 -13.703 1.00 78.81 96 SER A O 1
ATOM 761 N N . CYS A 1 97 ? 9.152 -2.092 -13.318 1.00 80.25 97 CYS A N 1
ATOM 762 C CA . CYS A 1 97 ? 10.546 -1.985 -12.886 1.00 80.25 97 CYS A CA 1
ATOM 763 C C . CYS A 1 97 ? 10.830 -2.731 -11.582 1.00 80.25 97 CYS A C 1
ATOM 765 O O . CYS A 1 97 ? 11.980 -3.056 -11.334 1.00 80.25 97 CYS A O 1
ATOM 767 N N . LEU A 1 98 ? 9.827 -3.000 -10.746 1.00 81.50 98 LEU A N 1
ATOM 768 C CA . LEU A 1 98 ? 10.008 -3.752 -9.500 1.00 81.50 98 LEU A CA 1
ATOM 769 C C . LEU A 1 98 ? 9.743 -5.250 -9.678 1.00 81.50 98 LEU A C 1
ATOM 771 O O . LEU A 1 98 ? 10.353 -6.067 -8.995 1.00 81.50 98 LEU A O 1
ATOM 775 N N . SER A 1 99 ? 8.846 -5.616 -10.595 1.00 77.06 99 SER A N 1
ATOM 776 C CA . SER A 1 99 ? 8.380 -6.998 -10.773 1.00 77.06 99 SER A CA 1
ATOM 777 C C . SER A 1 99 ? 9.137 -7.797 -11.835 1.00 77.06 99 SER A C 1
ATOM 779 O O . SER A 1 99 ? 9.104 -9.023 -11.793 1.00 77.06 99 SER A O 1
ATOM 781 N N . SER A 1 100 ? 9.856 -7.144 -12.755 1.00 76.12 100 SER A N 1
ATOM 782 C CA . SER A 1 100 ? 10.515 -7.832 -13.881 1.00 76.12 100 SER A CA 1
ATOM 783 C C . SER A 1 100 ? 11.710 -8.714 -13.493 1.00 76.12 100 SER A C 1
ATOM 785 O O . SER A 1 100 ? 12.164 -9.498 -14.321 1.00 76.12 100 SER A O 1
ATOM 787 N N . TRP A 1 101 ? 12.251 -8.589 -12.278 1.00 79.38 101 TRP A N 1
ATOM 788 C CA . TRP A 1 101 ? 13.485 -9.279 -11.878 1.00 79.38 101 TRP A CA 1
ATOM 789 C C . TRP A 1 101 ? 13.242 -10.702 -11.380 1.00 79.38 101 TRP A C 1
ATOM 791 O O . TRP A 1 101 ? 12.187 -11.015 -10.814 1.00 79.38 101 TRP A O 1
ATOM 801 N N . LYS A 1 102 ? 14.246 -11.561 -11.593 1.00 75.19 102 LYS A N 1
ATOM 802 C CA . LYS A 1 102 ? 14.147 -13.010 -11.379 1.00 75.19 102 LYS A CA 1
ATOM 803 C C . LYS A 1 102 ? 14.342 -13.402 -9.920 1.00 75.19 102 LYS A C 1
ATOM 805 O O . LYS A 1 102 ? 13.709 -14.354 -9.476 1.00 75.19 102 LYS A O 1
ATOM 810 N N . SER A 1 103 ? 15.188 -12.684 -9.186 1.00 79.94 103 SER A N 1
ATOM 811 C CA . SER A 1 103 ? 15.451 -12.941 -7.766 1.00 79.94 103 SER A CA 1
ATOM 812 C C . SER A 1 103 ? 14.973 -11.806 -6.860 1.00 79.94 103 SER A C 1
ATOM 814 O O . SER A 1 103 ? 14.921 -10.646 -7.266 1.00 79.94 103 SER A O 1
ATOM 816 N N . ASP A 1 104 ? 14.677 -12.131 -5.600 1.00 78.12 104 ASP A N 1
ATOM 817 C CA . ASP A 1 104 ? 14.264 -11.148 -4.588 1.00 78.12 104 ASP A CA 1
ATOM 818 C C . ASP A 1 104 ? 15.340 -10.081 -4.352 1.00 78.12 104 ASP A C 1
ATOM 820 O O . ASP A 1 104 ? 15.031 -8.896 -4.239 1.00 78.12 104 ASP A O 1
ATOM 824 N N . GLN A 1 105 ? 16.612 -10.489 -4.363 1.00 84.50 105 GLN A N 1
ATOM 825 C CA . GLN A 1 105 ? 17.749 -9.585 -4.222 1.00 84.50 105 GLN A CA 1
ATOM 826 C C . GLN A 1 105 ? 17.792 -8.552 -5.358 1.00 84.50 105 GLN A C 1
ATOM 828 O O . GLN A 1 105 ? 17.906 -7.358 -5.091 1.00 84.50 105 GLN A O 1
ATOM 833 N N . GLU A 1 106 ? 17.615 -8.977 -6.613 1.00 84.12 106 GLU A N 1
ATOM 834 C CA . GLU A 1 106 ? 17.574 -8.059 -7.761 1.00 84.12 106 GLU A CA 1
ATOM 835 C C . GLU A 1 106 ? 16.377 -7.100 -7.692 1.00 84.12 106 GLU A C 1
ATOM 837 O O . GLU A 1 106 ? 16.502 -5.934 -8.064 1.00 84.12 106 GLU A O 1
ATOM 842 N N . ARG A 1 107 ? 15.219 -7.549 -7.182 1.00 83.88 107 ARG A N 1
ATOM 843 C CA . ARG A 1 107 ? 14.044 -6.674 -6.987 1.00 83.88 107 ARG A CA 1
ATOM 844 C C . ARG A 1 107 ? 14.297 -5.609 -5.927 1.00 83.88 107 ARG A C 1
ATOM 846 O O . ARG A 1 107 ? 13.902 -4.458 -6.109 1.00 83.88 107 ARG A O 1
ATOM 853 N N . VAL A 1 108 ? 14.966 -5.972 -4.832 1.00 86.94 108 VAL A N 1
ATOM 854 C CA . VAL A 1 108 ? 15.364 -5.027 -3.778 1.00 86.94 108 VAL A CA 1
ATOM 855 C C . VAL A 1 108 ? 16.421 -4.047 -4.295 1.00 86.94 108 VAL A C 1
ATOM 857 O O . VAL A 1 108 ? 16.322 -2.845 -4.047 1.00 86.94 108 VAL A O 1
ATOM 860 N N . GLU A 1 109 ? 17.400 -4.515 -5.065 1.00 86.44 109 GLU A N 1
ATOM 861 C CA . GLU A 1 109 ? 18.384 -3.644 -5.717 1.00 86.44 109 GLU A CA 1
ATOM 862 C C . GLU A 1 109 ? 17.721 -2.675 -6.699 1.00 86.44 109 GLU A C 1
ATOM 864 O O . GLU A 1 109 ? 18.011 -1.477 -6.679 1.00 86.44 109 GLU A O 1
ATOM 869 N N . ALA A 1 110 ? 16.771 -3.156 -7.502 1.00 85.19 110 ALA A N 1
ATOM 870 C CA . ALA A 1 110 ? 15.976 -2.321 -8.391 1.00 85.19 110 ALA A CA 1
ATOM 871 C C . ALA A 1 110 ? 15.134 -1.297 -7.620 1.00 85.19 110 ALA A C 1
ATOM 873 O O . ALA A 1 110 ? 15.075 -0.136 -8.024 1.00 85.19 110 ALA A O 1
ATOM 874 N N . PHE A 1 111 ? 14.544 -1.671 -6.480 1.00 89.56 111 PHE A N 1
ATOM 875 C CA . PHE A 1 111 ? 13.875 -0.717 -5.594 1.00 89.56 111 PHE A CA 1
ATOM 876 C C . PHE A 1 111 ? 14.820 0.417 -5.183 1.00 89.56 111 PHE A C 1
ATOM 878 O O . PHE A 1 111 ? 14.495 1.586 -5.399 1.00 89.56 111 PHE A O 1
ATOM 885 N N . TYR A 1 112 ? 15.997 0.090 -4.644 1.00 90.44 112 TYR A N 1
ATOM 886 C CA . TYR A 1 112 ? 16.946 1.099 -4.167 1.00 90.44 112 TYR A CA 1
ATOM 887 C C . TYR A 1 112 ? 17.538 1.952 -5.287 1.00 90.44 112 TYR A C 1
ATOM 889 O O . TYR A 1 112 ? 17.837 3.124 -5.072 1.00 90.44 112 TYR A O 1
ATOM 897 N N . LYS A 1 113 ? 17.698 1.383 -6.480 1.00 88.50 113 LYS A N 1
ATOM 898 C CA . LYS A 1 113 ? 18.316 2.060 -7.618 1.00 88.50 113 LYS A CA 1
ATOM 899 C C . LYS A 1 113 ? 17.332 2.891 -8.440 1.00 88.50 113 LYS A C 1
ATOM 901 O O . LYS A 1 113 ? 17.722 3.916 -8.988 1.00 88.50 113 LYS A O 1
ATOM 906 N N . ILE A 1 114 ? 16.073 2.463 -8.528 1.00 85.94 114 ILE A N 1
ATOM 907 C CA . ILE A 1 114 ? 15.070 3.054 -9.423 1.00 85.94 114 ILE A CA 1
ATOM 908 C C . ILE A 1 114 ? 14.011 3.824 -8.633 1.00 85.94 114 ILE A C 1
ATOM 910 O O . ILE A 1 114 ? 13.801 5.009 -8.884 1.00 85.94 114 ILE A O 1
ATOM 914 N N . LEU A 1 115 ? 13.329 3.177 -7.681 1.00 89.56 115 LEU A N 1
ATOM 915 C CA . LEU A 1 115 ? 12.187 3.792 -6.997 1.00 89.56 115 LEU A CA 1
ATOM 916 C C . LEU A 1 115 ? 12.610 4.690 -5.828 1.00 89.56 115 LEU A C 1
ATOM 918 O O . LEU A 1 115 ? 12.052 5.775 -5.668 1.00 89.56 115 LEU A O 1
ATOM 922 N N . ALA A 1 116 ? 13.590 4.281 -5.021 1.00 91.75 116 ALA A N 1
ATOM 923 C CA . ALA A 1 116 ? 14.012 5.060 -3.858 1.00 91.75 116 ALA A CA 1
ATOM 924 C C . ALA A 1 116 ? 14.455 6.497 -4.215 1.00 91.75 116 ALA A C 1
ATOM 926 O O . ALA A 1 116 ? 14.007 7.418 -3.535 1.00 91.75 116 ALA A O 1
ATOM 927 N N . PRO A 1 117 ? 15.214 6.756 -5.302 1.00 90.56 117 PRO A N 1
ATOM 928 C CA . PRO A 1 117 ? 15.544 8.124 -5.713 1.00 90.56 117 PRO A CA 1
ATOM 929 C C . PRO A 1 117 ? 14.316 8.970 -6.084 1.00 90.56 117 PRO A C 1
ATOM 931 O O . PRO A 1 117 ? 14.265 10.157 -5.767 1.00 90.56 117 PRO A O 1
ATOM 934 N N . VAL A 1 118 ? 13.306 8.363 -6.718 1.00 89.81 118 VAL A N 1
ATOM 935 C CA . VAL A 1 118 ? 12.041 9.035 -7.066 1.00 89.81 118 VAL A CA 1
ATOM 936 C C . VAL A 1 118 ? 11.252 9.401 -5.806 1.00 89.81 118 VAL A C 1
ATOM 938 O O . VAL A 1 118 ? 10.683 10.491 -5.725 1.00 89.81 118 VAL A O 1
ATOM 941 N N . LEU A 1 119 ? 11.234 8.511 -4.809 1.00 92.00 119 LEU A N 1
ATOM 942 C CA . LEU A 1 119 ? 10.606 8.771 -3.512 1.00 92.00 119 LEU A CA 1
ATOM 943 C C . LEU A 1 119 ? 11.358 9.845 -2.722 1.00 92.00 119 LEU A C 1
ATOM 945 O O . LEU A 1 119 ? 10.718 10.734 -2.171 1.00 92.00 119 LEU A O 1
ATOM 949 N N . ASN A 1 120 ? 12.692 9.821 -2.725 1.00 90.75 120 ASN A N 1
ATOM 950 C CA . ASN A 1 120 ? 13.511 10.820 -2.034 1.00 90.75 120 ASN A CA 1
ATOM 951 C C . ASN A 1 120 ? 13.225 12.238 -2.537 1.00 90.75 120 ASN A C 1
ATOM 953 O O . ASN A 1 120 ? 13.061 13.144 -1.730 1.00 90.75 120 ASN A O 1
ATOM 957 N N . ALA A 1 121 ? 13.045 12.423 -3.846 1.00 87.00 121 ALA A N 1
ATOM 958 C CA . ALA A 1 121 ? 12.653 13.721 -4.391 1.00 87.00 121 ALA A CA 1
ATOM 959 C C . ALA A 1 121 ? 11.265 14.193 -3.907 1.00 87.00 121 ALA A C 1
ATOM 961 O O . ALA A 1 121 ? 11.021 15.392 -3.777 1.00 87.00 121 ALA A O 1
ATOM 962 N N . ALA A 1 122 ? 10.342 13.267 -3.625 1.00 89.31 122 ALA A N 1
ATOM 963 C CA . ALA A 1 122 ? 9.073 13.602 -2.981 1.00 89.31 122 ALA A CA 1
ATOM 964 C C . ALA A 1 122 ? 9.269 13.938 -1.492 1.00 89.31 122 ALA A C 1
ATOM 966 O O . ALA A 1 122 ? 8.633 14.866 -0.992 1.00 89.31 122 ALA A O 1
ATOM 967 N N . PHE A 1 123 ? 10.158 13.220 -0.799 1.00 90.19 123 PHE A N 1
ATOM 968 C CA . PHE A 1 123 ? 10.474 13.453 0.612 1.00 90.19 123 PHE A CA 1
ATOM 969 C C . PHE A 1 123 ? 11.165 14.803 0.851 1.00 90.19 123 PHE A C 1
ATOM 971 O O . PHE A 1 123 ? 10.860 15.479 1.828 1.00 90.19 123 PHE A O 1
ATOM 978 N N . GLU A 1 124 ? 12.009 15.262 -0.073 1.00 87.44 124 GLU A N 1
ATOM 979 C CA . GLU A 1 124 ? 12.668 16.575 0.006 1.00 87.44 124 GLU A CA 1
ATOM 980 C C . GLU A 1 124 ? 11.684 17.753 0.072 1.00 87.44 124 GLU A C 1
ATOM 982 O O . GLU A 1 124 ? 11.985 18.792 0.659 1.00 87.44 124 GLU A O 1
ATOM 987 N N . VAL A 1 125 ? 10.488 17.603 -0.505 1.00 84.94 125 VAL A N 1
ATOM 988 C CA . VAL A 1 125 ? 9.437 18.632 -0.469 1.00 84.94 125 VAL A CA 1
ATOM 989 C C . VAL A 1 125 ? 8.349 18.334 0.566 1.00 84.94 125 VAL A C 1
ATOM 991 O O . VAL A 1 125 ? 7.335 19.034 0.598 1.00 84.94 125 VAL A O 1
ATOM 994 N N . TRP A 1 126 ? 8.534 17.308 1.405 1.00 84.50 126 TRP A N 1
ATOM 995 C CA . TRP A 1 126 ? 7.493 16.804 2.305 1.00 84.50 126 TRP A CA 1
ATOM 996 C C . TRP A 1 126 ? 7.167 17.754 3.455 1.00 84.50 126 TRP A C 1
ATOM 998 O O . TRP A 1 126 ? 6.020 17.828 3.865 1.00 84.50 126 TRP A O 1
ATOM 1008 N N . ASP A 1 127 ? 8.122 18.540 3.940 1.00 73.00 127 ASP A N 1
ATOM 1009 C CA . ASP A 1 127 ? 7.865 19.483 5.044 1.00 73.00 127 ASP A CA 1
ATOM 1010 C C . ASP A 1 127 ? 7.659 20.925 4.554 1.00 73.00 127 ASP A C 1
ATOM 1012 O O . ASP A 1 127 ? 7.313 21.840 5.310 1.00 73.00 127 ASP A O 1
ATOM 1016 N N . VAL A 1 128 ? 7.814 21.148 3.248 1.00 72.62 128 VAL A N 1
ATOM 1017 C CA . VAL A 1 128 ? 7.684 22.464 2.626 1.00 72.62 128 VAL A CA 1
ATOM 1018 C C . VAL A 1 128 ? 6.211 22.696 2.286 1.00 72.62 128 VAL A C 1
ATOM 1020 O O . VAL A 1 128 ? 5.767 22.333 1.196 1.00 72.62 128 VAL A O 1
ATOM 1023 N N . LYS A 1 129 ? 5.450 23.301 3.218 1.00 65.31 129 LYS A N 1
ATOM 1024 C CA . LYS A 1 129 ? 3.995 23.593 3.132 1.00 65.31 129 LYS A CA 1
ATOM 1025 C C . LYS A 1 129 ? 3.602 24.421 1.891 1.00 65.31 129 LYS A C 1
ATOM 1027 O O . LYS A 1 129 ? 3.277 25.602 1.965 1.00 65.31 129 LYS A O 1
ATOM 1032 N N . THR A 1 130 ? 3.606 23.774 0.734 1.00 63.19 130 THR A N 1
ATOM 1033 C CA . THR A 1 130 ? 3.343 24.323 -0.601 1.00 63.19 130 THR A CA 1
ATOM 1034 C C . THR A 1 130 ? 2.339 23.437 -1.338 1.00 63.19 130 THR A C 1
ATOM 1036 O O . THR A 1 130 ? 1.981 22.351 -0.882 1.00 63.19 130 THR A O 1
ATOM 1039 N N . VAL A 1 131 ? 1.863 23.872 -2.508 1.00 62.53 131 VAL A N 1
ATOM 1040 C CA . VAL A 1 131 ? 1.013 23.029 -3.373 1.00 62.53 131 VAL A CA 1
ATOM 1041 C C . VAL A 1 131 ? 1.734 21.731 -3.768 1.00 62.53 131 VAL A C 1
ATOM 1043 O O . VAL A 1 131 ? 1.103 20.675 -3.836 1.00 62.53 131 VAL A O 1
ATOM 1046 N N . ASN A 1 132 ? 3.057 21.791 -3.942 1.00 74.00 132 ASN A N 1
ATOM 1047 C CA . ASN A 1 132 ? 3.887 20.648 -4.326 1.00 74.00 132 ASN A CA 1
ATOM 1048 C C . ASN A 1 132 ? 3.883 19.543 -3.257 1.00 74.00 132 ASN A C 1
ATOM 1050 O O . ASN A 1 132 ? 3.838 18.364 -3.595 1.00 74.00 132 ASN A O 1
ATOM 1054 N N . PHE A 1 133 ? 3.825 19.911 -1.976 1.00 79.56 133 PHE A N 1
ATOM 1055 C CA . PHE A 1 133 ? 3.724 18.963 -0.866 1.00 79.56 133 PHE A CA 1
ATOM 1056 C C . PHE A 1 133 ? 2.450 18.103 -0.923 1.00 79.56 133 PHE A C 1
ATOM 1058 O O . PHE A 1 133 ? 2.511 16.880 -0.788 1.00 79.56 133 PHE A O 1
ATOM 1065 N N . LYS A 1 134 ? 1.283 18.716 -1.182 1.00 82.69 134 LYS A N 1
ATOM 1066 C CA . LYS A 1 134 ? 0.018 17.965 -1.307 1.00 82.69 134 LYS A CA 1
ATOM 1067 C C . LYS A 1 134 ? 0.080 16.963 -2.463 1.00 82.69 134 LYS A C 1
ATOM 1069 O O . LYS A 1 134 ? -0.462 15.864 -2.356 1.00 82.69 134 LYS A O 1
ATOM 1074 N N . MET A 1 135 ? 0.746 17.340 -3.556 1.00 87.69 135 MET A N 1
ATOM 1075 C CA . MET A 1 135 ? 0.939 16.470 -4.715 1.00 87.69 135 MET A CA 1
ATOM 1076 C C . MET A 1 135 ? 1.899 15.313 -4.412 1.00 87.69 135 MET A C 1
ATOM 1078 O O . MET A 1 135 ? 1.587 14.172 -4.749 1.00 87.69 135 MET A O 1
ATOM 1082 N N . ALA A 1 136 ? 3.008 15.588 -3.719 1.00 87.81 136 ALA A N 1
ATOM 1083 C CA . ALA A 1 136 ? 3.958 14.574 -3.270 1.00 87.81 136 ALA A CA 1
ATOM 1084 C C . ALA A 1 136 ? 3.275 13.519 -2.383 1.00 87.81 136 ALA A C 1
ATOM 1086 O O . ALA A 1 136 ? 3.378 12.326 -2.674 1.00 87.81 136 ALA A O 1
ATOM 1087 N N . ARG A 1 137 ? 2.485 13.948 -1.383 1.00 87.38 137 ARG A N 1
ATOM 1088 C CA . ARG A 1 137 ? 1.694 13.041 -0.527 1.00 87.38 137 ARG A CA 1
ATOM 1089 C C . ARG A 1 137 ? 0.736 12.168 -1.332 1.00 87.38 137 ARG A C 1
ATOM 1091 O O . ARG A 1 137 ? 0.727 10.951 -1.168 1.00 87.38 137 ARG A O 1
ATOM 1098 N N . TYR A 1 138 ? -0.033 12.780 -2.234 1.00 88.31 138 TYR A N 1
ATOM 1099 C CA . TYR A 1 138 ? -0.965 12.057 -3.101 1.00 88.31 138 TYR A CA 1
ATOM 1100 C C . TYR A 1 138 ? -0.259 11.003 -3.964 1.00 88.31 138 TYR A C 1
ATOM 1102 O O . TYR A 1 138 ? -0.730 9.871 -4.066 1.00 88.31 138 TYR A O 1
ATOM 1110 N N . ASN A 1 139 ? 0.864 11.364 -4.589 1.00 90.62 139 ASN A N 1
ATOM 1111 C CA . ASN A 1 139 ? 1.590 10.473 -5.488 1.00 90.62 139 ASN A CA 1
ATOM 1112 C C . ASN A 1 139 ? 2.283 9.327 -4.738 1.00 90.62 139 ASN A C 1
ATOM 1114 O O . ASN A 1 139 ? 2.270 8.202 -5.234 1.00 90.62 139 ASN A O 1
ATOM 1118 N N . VAL A 1 140 ? 2.827 9.568 -3.542 1.00 92.19 140 VAL A N 1
ATOM 1119 C CA . VAL A 1 140 ? 3.388 8.495 -2.703 1.00 92.19 140 VAL A CA 1
ATOM 1120 C C . VAL A 1 140 ? 2.296 7.530 -2.241 1.00 92.19 140 VAL A C 1
ATOM 1122 O O . VAL A 1 140 ? 2.466 6.327 -2.411 1.00 92.19 140 VAL A O 1
ATOM 1125 N N . ASP A 1 141 ? 1.152 8.021 -1.753 1.00 90.00 141 ASP A N 1
ATOM 1126 C CA . ASP A 1 141 ? 0.026 7.154 -1.359 1.00 90.00 141 ASP A CA 1
ATOM 1127 C C . ASP A 1 141 ? -0.493 6.324 -2.549 1.00 90.00 141 ASP A C 1
ATOM 1129 O O . ASP A 1 141 ? -0.739 5.123 -2.429 1.00 90.00 141 ASP A O 1
ATOM 1133 N N . LYS A 1 142 ? -0.564 6.937 -3.739 1.00 90.56 142 LYS A N 1
ATOM 1134 C CA . LYS A 1 142 ? -0.886 6.252 -5.000 1.00 90.56 142 LYS A CA 1
ATOM 1135 C C . LYS A 1 142 ? 0.110 5.149 -5.344 1.00 90.56 142 LYS A C 1
ATOM 1137 O O . LYS A 1 142 ? -0.327 4.072 -5.738 1.00 90.56 142 LYS A O 1
ATOM 1142 N N . ILE A 1 143 ? 1.412 5.406 -5.221 1.00 91.88 143 ILE A N 1
ATOM 1143 C CA . ILE A 1 143 ? 2.462 4.414 -5.486 1.00 91.88 143 ILE A CA 1
ATOM 1144 C C . ILE A 1 143 ? 2.361 3.252 -4.498 1.00 91.88 143 ILE A C 1
ATOM 1146 O O . ILE A 1 143 ? 2.351 2.104 -4.933 1.00 91.88 143 ILE A O 1
ATOM 1150 N N . VAL A 1 144 ? 2.240 3.539 -3.197 1.00 92.06 144 VAL A N 1
ATOM 1151 C CA . VAL A 1 144 ? 2.119 2.518 -2.142 1.00 92.06 144 VAL A CA 1
ATOM 1152 C C . VAL A 1 144 ? 0.933 1.599 -2.423 1.00 92.06 144 VAL A C 1
ATOM 1154 O O . VAL A 1 144 ? 1.101 0.380 -2.482 1.00 92.06 144 VAL A O 1
ATOM 1157 N N . ASN A 1 145 ? -0.245 2.172 -2.680 1.00 90.12 145 ASN A N 1
ATOM 1158 C CA . ASN A 1 145 ? -1.441 1.384 -2.969 1.00 90.12 145 ASN A CA 1
ATOM 1159 C C . ASN A 1 145 ? -1.292 0.582 -4.277 1.00 90.12 145 ASN A C 1
ATOM 1161 O O . ASN A 1 145 ? -1.642 -0.593 -4.338 1.00 90.12 145 ASN A O 1
ATOM 1165 N N . TYR A 1 146 ? -0.716 1.183 -5.324 1.00 89.31 146 TYR A N 1
ATOM 1166 C CA . TYR A 1 146 ? -0.546 0.507 -6.612 1.00 89.31 146 TYR A CA 1
ATOM 1167 C C . TYR A 1 146 ? 0.423 -0.675 -6.547 1.00 89.31 146 TYR A C 1
ATOM 1169 O O . TYR A 1 146 ? 0.134 -1.736 -7.095 1.00 89.31 146 TYR A O 1
ATOM 1177 N N . ILE A 1 147 ? 1.566 -0.506 -5.877 1.00 88.94 147 ILE A N 1
ATOM 1178 C CA . ILE A 1 147 ? 2.550 -1.580 -5.692 1.00 88.94 147 ILE A CA 1
ATOM 1179 C C . ILE A 1 147 ? 1.943 -2.696 -4.839 1.00 88.94 147 ILE A C 1
ATOM 1181 O O . ILE A 1 147 ? 2.106 -3.865 -5.181 1.00 88.94 147 ILE A O 1
ATOM 1185 N N . THR A 1 148 ? 1.197 -2.348 -3.787 1.00 90.00 148 THR A N 1
ATOM 1186 C CA . THR A 1 148 ? 0.474 -3.325 -2.960 1.00 90.00 148 THR A CA 1
ATOM 1187 C C . THR A 1 148 ? -0.480 -4.153 -3.818 1.00 90.00 148 THR A C 1
ATOM 1189 O O . THR A 1 148 ? -0.323 -5.366 -3.895 1.00 90.00 148 THR A O 1
ATOM 1192 N N . GLN A 1 149 ? -1.385 -3.507 -4.560 1.00 87.38 149 GLN A N 1
ATOM 1193 C CA . GLN A 1 149 ? -2.323 -4.190 -5.458 1.00 87.38 149 GLN A CA 1
ATOM 1194 C C . GLN A 1 149 ? -1.614 -5.028 -6.525 1.00 87.38 149 GLN A C 1
ATOM 1196 O O . GLN A 1 149 ? -2.043 -6.134 -6.830 1.00 87.38 149 GLN A O 1
ATOM 1201 N N . MET A 1 150 ? -0.518 -4.532 -7.106 1.00 85.06 150 MET A N 1
ATOM 1202 C CA . MET A 1 150 ? 0.271 -5.310 -8.061 1.00 85.06 150 MET A CA 1
ATOM 1203 C C . MET A 1 150 ? 0.741 -6.627 -7.435 1.00 85.06 150 MET A C 1
ATOM 1205 O O . MET A 1 150 ? 0.559 -7.675 -8.051 1.00 85.06 150 MET A O 1
ATOM 1209 N N . TYR A 1 151 ? 1.297 -6.581 -6.222 1.00 84.75 151 TYR A N 1
ATOM 1210 C CA . TYR A 1 151 ? 1.722 -7.784 -5.515 1.00 84.75 151 TYR A CA 1
ATOM 1211 C C . TYR A 1 151 ? 0.549 -8.692 -5.145 1.00 84.75 151 TYR A C 1
ATOM 1213 O O . TYR A 1 151 ? 0.690 -9.903 -5.265 1.00 84.75 151 TYR A O 1
ATOM 1221 N N . VAL A 1 152 ? -0.626 -8.143 -4.817 1.00 82.69 152 VAL A N 1
ATOM 1222 C CA . VAL A 1 152 ? -1.849 -8.944 -4.624 1.00 82.69 152 VAL A CA 1
ATOM 1223 C C . VAL A 1 152 ? -2.258 -9.652 -5.919 1.00 82.69 152 VAL A C 1
ATOM 1225 O O . VAL A 1 152 ? -2.773 -10.751 -5.850 1.00 82.69 152 VAL A O 1
ATOM 1228 N N . ARG A 1 153 ? -2.002 -9.115 -7.121 1.00 78.94 153 ARG A N 1
ATOM 1229 C CA . ARG A 1 153 ? -2.307 -9.861 -8.369 1.00 78.94 153 ARG A CA 1
ATOM 1230 C C . ARG A 1 153 ? -1.352 -11.002 -8.646 1.00 78.94 153 ARG A C 1
ATOM 1232 O O . ARG A 1 153 ? -1.706 -11.930 -9.363 1.00 78.94 153 ARG A O 1
ATOM 1239 N N . CYS A 1 154 ? -0.106 -10.872 -8.207 1.00 74.69 154 CYS A N 1
ATOM 1240 C CA . CYS A 1 154 ? 0.943 -11.797 -8.604 1.00 74.69 154 CYS A CA 1
ATOM 1241 C C . CYS A 1 154 ? 1.446 -12.681 -7.470 1.00 74.69 154 CYS A C 1
ATOM 1243 O O . CYS A 1 154 ? 2.253 -13.549 -7.765 1.00 74.69 154 CYS A O 1
ATOM 1245 N N . TRP A 1 155 ? 0.971 -12.539 -6.229 1.00 75.62 155 TRP A N 1
ATOM 1246 C CA . TRP A 1 155 ? 1.476 -13.263 -5.052 1.00 75.62 155 TRP A CA 1
ATOM 1247 C C . TRP A 1 155 ? 1.565 -14.787 -5.209 1.00 75.62 155 TRP A C 1
ATOM 1249 O O . TRP A 1 155 ? 2.520 -15.368 -4.710 1.00 75.62 155 TRP A O 1
ATOM 1259 N N . LYS A 1 156 ? 0.649 -15.426 -5.954 1.00 67.06 156 LYS A N 1
ATOM 1260 C CA . LYS A 1 156 ? 0.711 -16.870 -6.268 1.00 67.06 156 LYS A CA 1
ATOM 1261 C C . LYS A 1 156 ? 1.875 -17.249 -7.193 1.00 67.06 156 LYS A C 1
ATOM 1263 O O . LYS A 1 156 ? 2.383 -18.360 -7.151 1.00 67.06 156 LYS A O 1
ATOM 1268 N N . THR A 1 157 ? 2.273 -16.331 -8.070 1.00 64.56 157 THR A N 1
ATOM 1269 C CA . THR A 1 157 ? 3.277 -16.552 -9.132 1.00 64.56 157 THR A CA 1
ATOM 1270 C C . THR A 1 157 ? 4.617 -15.879 -8.849 1.00 64.56 157 THR A C 1
ATOM 1272 O O . THR A 1 157 ? 5.647 -16.252 -9.408 1.00 64.56 157 THR A O 1
ATOM 1275 N N . ALA A 1 158 ? 4.608 -14.858 -8.000 1.00 57.62 158 ALA A N 1
ATOM 1276 C CA . ALA A 1 158 ? 5.764 -14.092 -7.610 1.00 57.62 158 ALA A CA 1
ATOM 1277 C C . ALA A 1 158 ? 6.328 -14.715 -6.342 1.00 57.62 158 ALA A C 1
ATOM 1279 O O . ALA A 1 158 ? 5.712 -14.650 -5.282 1.00 57.62 158 ALA A O 1
ATOM 1280 N N . SER A 1 159 ? 7.534 -15.269 -6.437 1.00 53.66 159 SER A N 1
ATOM 1281 C CA . SER A 1 159 ? 8.333 -15.584 -5.257 1.00 53.66 159 SER A CA 1
ATOM 1282 C C . SER A 1 159 ? 8.420 -14.317 -4.391 1.00 53.66 159 SER A C 1
ATOM 1284 O O . SER A 1 159 ? 8.918 -13.306 -4.865 1.00 53.66 159 SER A O 1
ATOM 1286 N N . ASN A 1 160 ? 7.862 -14.332 -3.182 1.00 62.03 160 ASN A N 1
ATOM 1287 C CA . ASN A 1 160 ? 8.002 -13.310 -2.134 1.00 62.03 160 ASN A CA 1
ATOM 1288 C C . ASN A 1 160 ? 7.725 -11.821 -2.479 1.00 62.03 160 ASN A C 1
ATOM 1290 O O . ASN A 1 160 ? 8.645 -10.995 -2.514 1.00 62.03 160 ASN A O 1
ATOM 1294 N N . PRO A 1 161 ? 6.445 -11.406 -2.539 1.00 65.06 161 PRO A N 1
ATOM 1295 C CA . PRO A 1 161 ? 6.033 -9.998 -2.423 1.00 65.06 161 PRO A CA 1
ATOM 1296 C C . PRO A 1 161 ? 6.564 -9.181 -1.208 1.00 65.06 161 PRO A C 1
ATOM 1298 O O . PRO A 1 161 ? 6.739 -7.967 -1.371 1.00 65.06 161 PRO A O 1
ATOM 1301 N N . PRO A 1 162 ? 6.866 -9.742 -0.009 1.00 72.44 162 PRO A N 1
ATOM 1302 C CA . PRO A 1 162 ? 7.111 -8.927 1.184 1.00 72.44 162 PRO A CA 1
ATOM 1303 C C . PRO A 1 162 ? 8.388 -8.086 1.142 1.00 72.44 162 PRO A C 1
ATOM 1305 O O . PRO A 1 162 ? 8.430 -7.035 1.774 1.00 72.44 162 PRO A O 1
ATOM 1308 N N . PHE A 1 163 ? 9.437 -8.489 0.416 1.00 82.81 163 PHE A N 1
ATOM 1309 C CA . PHE A 1 163 ? 10.749 -7.828 0.526 1.00 82.81 163 PHE A CA 1
ATOM 1310 C C . PHE A 1 163 ? 10.775 -6.399 -0.026 1.00 82.81 163 PHE A C 1
ATOM 1312 O O . PHE A 1 163 ? 11.312 -5.499 0.622 1.00 82.81 163 PHE A O 1
ATOM 1319 N N . VAL A 1 164 ? 10.169 -6.158 -1.193 1.00 85.69 164 VAL A N 1
ATOM 1320 C CA . VAL A 1 164 ? 10.096 -4.806 -1.779 1.00 85.69 164 VAL A CA 1
ATOM 1321 C C . VAL A 1 164 ? 9.165 -3.914 -0.961 1.00 85.69 164 VAL A C 1
ATOM 1323 O O . VAL A 1 164 ? 9.498 -2.759 -0.698 1.00 85.69 164 VAL A O 1
ATOM 1326 N N . LEU A 1 165 ? 8.035 -4.454 -0.498 1.00 90.31 165 LEU A N 1
ATOM 1327 C CA . LEU A 1 165 ? 7.121 -3.735 0.391 1.00 90.31 165 LEU A CA 1
ATOM 1328 C C . LEU A 1 165 ? 7.797 -3.394 1.729 1.00 90.31 165 LEU A C 1
ATOM 1330 O O . LEU A 1 165 ? 7.656 -2.277 2.219 1.00 90.31 165 LEU A O 1
ATOM 1334 N N . THR A 1 166 ? 8.610 -4.302 2.271 1.00 91.00 166 THR A N 1
ATOM 1335 C CA . THR A 1 166 ? 9.407 -4.084 3.491 1.00 91.00 166 THR A CA 1
ATOM 1336 C C . THR A 1 166 ? 10.469 -3.006 3.280 1.00 91.00 166 THR A C 1
ATOM 1338 O O . THR A 1 166 ? 10.633 -2.129 4.131 1.00 91.00 166 THR A O 1
ATOM 1341 N N . ALA A 1 167 ? 11.171 -3.011 2.141 1.00 90.38 167 ALA A N 1
ATOM 1342 C CA . ALA A 1 167 ? 12.129 -1.959 1.797 1.00 90.38 167 ALA A CA 1
ATOM 1343 C C . ALA A 1 167 ? 11.439 -0.589 1.661 1.00 90.38 167 ALA A C 1
ATOM 1345 O O . ALA A 1 167 ? 11.947 0.411 2.178 1.00 90.38 167 ALA A O 1
ATOM 1346 N N . LEU A 1 168 ? 10.249 -0.554 1.052 1.00 91.88 168 LEU A N 1
ATOM 1347 C CA . LEU A 1 168 ? 9.413 0.642 0.961 1.00 91.88 168 LEU A CA 1
ATOM 1348 C C . LEU A 1 168 ? 8.958 1.127 2.344 1.00 91.88 168 LEU A C 1
ATOM 1350 O O . LEU A 1 168 ? 9.107 2.310 2.646 1.00 91.88 168 LEU A O 1
ATOM 1354 N N . LEU A 1 169 ? 8.477 0.230 3.210 1.00 94.56 169 LEU A N 1
ATOM 1355 C CA . LEU A 1 169 ? 8.061 0.560 4.575 1.00 94.56 169 LEU A CA 1
ATOM 1356 C C . LEU A 1 169 ? 9.218 1.146 5.382 1.00 94.56 169 LEU A C 1
ATOM 1358 O O . LEU A 1 169 ? 9.050 2.157 6.064 1.00 94.56 169 LEU A O 1
ATOM 1362 N N . LYS A 1 170 ? 10.406 0.542 5.273 1.00 93.38 170 LYS A N 1
ATOM 1363 C CA . LYS A 1 170 ? 11.625 1.051 5.907 1.00 93.38 170 LYS A CA 1
ATOM 1364 C C . LYS A 1 170 ? 11.965 2.451 5.397 1.00 93.38 170 LYS A C 1
ATOM 1366 O O . LYS A 1 170 ? 12.228 3.330 6.211 1.00 93.38 170 LYS A O 1
ATOM 1371 N N . GLY A 1 171 ? 11.906 2.671 4.084 1.00 91.44 171 GLY A N 1
ATOM 1372 C CA . GLY A 1 171 ? 12.122 3.987 3.480 1.00 91.44 171 GLY A CA 1
ATOM 1373 C C . GLY A 1 171 ? 11.135 5.039 3.994 1.00 91.44 171 GLY A C 1
ATOM 1374 O O . GLY A 1 171 ? 11.556 6.127 4.382 1.00 91.44 171 GLY A O 1
ATOM 1375 N N . LEU A 1 172 ? 9.844 4.703 4.079 1.00 92.94 172 LEU A N 1
ATOM 1376 C CA . LEU A 1 172 ? 8.819 5.600 4.622 1.00 92.94 172 LEU A CA 1
ATOM 1377 C C . LEU A 1 172 ? 9.074 5.923 6.099 1.00 92.94 172 LEU A C 1
ATOM 1379 O O . LEU A 1 172 ? 9.120 7.094 6.453 1.00 92.94 172 LEU A O 1
ATOM 1383 N N . LYS A 1 173 ? 9.307 4.915 6.952 1.00 93.00 173 LYS A N 1
ATOM 1384 C CA . LYS A 1 173 ? 9.560 5.118 8.393 1.00 93.00 173 LYS A CA 1
ATOM 1385 C C . LYS A 1 173 ? 10.852 5.897 8.680 1.00 93.00 173 LYS A C 1
ATOM 1387 O O . LYS A 1 173 ? 10.947 6.536 9.720 1.00 93.00 173 LYS A O 1
ATOM 1392 N N . GLN A 1 174 ? 11.846 5.832 7.791 1.00 92.75 174 GLN A N 1
ATOM 1393 C CA . GLN A 1 174 ? 13.106 6.573 7.935 1.00 92.75 174 GLN A CA 1
ATOM 1394 C C . GLN A 1 174 ? 12.994 8.046 7.536 1.00 92.75 174 GLN A C 1
ATOM 1396 O O . GLN A 1 174 ? 13.695 8.873 8.111 1.00 92.75 174 GLN A O 1
ATOM 1401 N N . ASN A 1 175 ? 12.150 8.368 6.554 1.00 90.38 175 ASN A N 1
ATOM 1402 C CA . ASN A 1 175 ? 12.064 9.719 5.994 1.00 90.38 175 ASN A CA 1
ATOM 1403 C C . ASN A 1 175 ? 10.841 10.500 6.482 1.00 90.38 175 ASN A C 1
ATOM 1405 O O . ASN A 1 175 ? 10.832 11.722 6.390 1.00 90.38 175 ASN A O 1
ATOM 1409 N N . LEU A 1 176 ? 9.806 9.820 6.981 1.00 89.31 176 LEU A N 1
ATOM 1410 C CA . LEU A 1 176 ? 8.530 10.431 7.334 1.00 89.31 176 LEU A CA 1
ATOM 1411 C C . LEU A 1 176 ? 8.189 10.210 8.808 1.00 89.31 176 LEU A C 1
ATOM 1413 O O . LEU A 1 176 ? 8.330 9.111 9.345 1.00 89.31 176 LEU A O 1
ATOM 1417 N N . SER A 1 177 ? 7.637 11.243 9.445 1.00 87.75 177 SER A N 1
ATOM 1418 C CA . SER A 1 177 ? 7.038 11.117 10.775 1.00 87.75 177 SER A CA 1
ATOM 1419 C C . SER A 1 177 ? 5.823 10.187 10.735 1.00 87.75 177 SER A C 1
ATOM 1421 O O . SER A 1 177 ? 4.893 10.408 9.950 1.00 87.75 177 SER A O 1
ATOM 1423 N N . ILE A 1 178 ? 5.796 9.183 11.619 1.00 86.31 178 ILE A N 1
ATOM 1424 C CA . ILE A 1 178 ? 4.662 8.255 11.744 1.00 86.31 178 ILE A CA 1
ATOM 1425 C C . ILE A 1 178 ? 3.381 9.015 12.090 1.00 86.31 178 ILE A C 1
ATOM 1427 O O . ILE A 1 178 ? 2.352 8.756 11.480 1.00 86.31 178 ILE A O 1
ATOM 1431 N N . LYS A 1 179 ? 3.442 10.005 12.990 1.00 84.00 179 LYS A N 1
ATOM 1432 C CA . LYS A 1 179 ? 2.264 10.760 13.454 1.00 84.00 179 LYS A CA 1
ATOM 1433 C C . LYS A 1 179 ? 1.466 11.372 12.299 1.00 84.00 179 LYS A C 1
ATOM 1435 O O . LYS A 1 179 ? 0.243 11.316 12.287 1.00 84.00 179 LYS A O 1
ATOM 1440 N N . GLU A 1 180 ? 2.151 11.940 11.310 1.00 83.38 180 GLU A N 1
ATOM 1441 C CA . GLU A 1 180 ? 1.493 12.629 10.194 1.00 83.38 180 GLU A CA 1
ATOM 1442 C C . GLU A 1 180 ? 1.136 11.715 9.019 1.00 83.38 180 GLU A C 1
ATOM 1444 O O . GLU A 1 180 ? 0.300 12.075 8.190 1.00 83.38 180 GLU A O 1
ATOM 1449 N N . ASN A 1 181 ? 1.788 10.556 8.927 1.00 88.06 181 ASN A N 1
ATOM 1450 C CA . ASN A 1 181 ? 1.698 9.646 7.782 1.00 88.06 181 ASN A CA 1
ATOM 1451 C C . ASN A 1 181 ? 1.208 8.254 8.204 1.00 88.06 181 ASN A C 1
ATOM 1453 O O . ASN A 1 181 ? 1.405 7.277 7.479 1.00 88.06 181 ASN A O 1
ATOM 1457 N N . TYR A 1 182 ? 0.562 8.181 9.372 1.00 90.56 182 TYR A N 1
ATOM 1458 C CA . TYR A 1 182 ? 0.183 6.942 10.037 1.00 90.56 182 TYR A CA 1
ATOM 1459 C C . TYR A 1 182 ? -0.623 6.037 9.108 1.00 90.56 182 TYR A C 1
ATOM 1461 O O . TYR A 1 182 ? -0.249 4.893 8.910 1.00 90.56 182 TYR A O 1
ATOM 1469 N N . VAL A 1 183 ? -1.660 6.561 8.444 1.00 90.06 183 VAL A N 1
ATOM 1470 C CA . VAL A 1 183 ? -2.538 5.747 7.585 1.00 90.06 183 VAL A CA 1
ATOM 1471 C C . VAL A 1 183 ? -1.758 5.038 6.474 1.00 90.06 183 VAL A C 1
ATOM 1473 O O . VAL A 1 183 ? -1.949 3.847 6.264 1.00 90.06 183 VAL A O 1
ATOM 1476 N N . THR A 1 184 ? -0.870 5.741 5.765 1.00 91.19 184 THR A N 1
ATOM 1477 C CA . THR A 1 184 ? -0.086 5.154 4.665 1.00 91.19 184 THR A CA 1
ATOM 1478 C C . THR A 1 184 ? 0.947 4.150 5.183 1.00 91.19 184 THR A C 1
ATOM 1480 O O . THR A 1 184 ? 1.126 3.094 4.579 1.00 91.19 184 THR A O 1
ATOM 1483 N N . ILE A 1 185 ? 1.606 4.452 6.308 1.00 94.44 185 ILE A N 1
ATOM 1484 C CA . ILE A 1 185 ? 2.607 3.565 6.922 1.00 94.44 185 ILE A CA 1
ATOM 1485 C C . ILE A 1 185 ? 1.941 2.298 7.471 1.00 94.44 185 ILE A C 1
ATOM 1487 O O . ILE A 1 185 ? 2.403 1.196 7.178 1.00 94.44 185 ILE A O 1
ATOM 1491 N N . SER A 1 186 ? 0.847 2.443 8.217 1.00 95.25 186 SER A N 1
ATOM 1492 C CA . SER A 1 186 ? 0.104 1.328 8.804 1.00 95.25 186 SER A CA 1
ATOM 1493 C C . SER A 1 186 ? -0.594 0.488 7.740 1.00 95.25 186 SER A C 1
ATOM 1495 O O . SER A 1 186 ? -0.575 -0.729 7.848 1.00 95.25 186 SER A O 1
ATOM 1497 N N . HIS A 1 187 ? -1.120 1.091 6.665 1.00 94.75 187 HIS A N 1
ATOM 1498 C CA . HIS A 1 187 ? -1.650 0.345 5.516 1.00 94.75 187 HIS A CA 1
ATOM 1499 C C . HIS A 1 187 ? -0.584 -0.574 4.909 1.00 94.75 187 HIS A C 1
ATOM 1501 O O . HIS A 1 187 ? -0.830 -1.756 4.687 1.00 94.75 187 HIS A O 1
ATOM 1507 N N . LEU A 1 188 ? 0.619 -0.048 4.669 1.00 95.12 188 LEU A N 1
ATOM 1508 C CA . LEU A 1 188 ? 1.703 -0.845 4.106 1.00 95.12 188 LEU A CA 1
ATOM 1509 C C . LEU A 1 188 ? 2.185 -1.930 5.082 1.00 95.12 188 LEU A C 1
ATOM 1511 O O . LEU A 1 188 ? 2.497 -3.036 4.651 1.00 95.12 188 LEU A O 1
ATOM 1515 N N . GLN A 1 189 ? 2.225 -1.636 6.385 1.00 95.44 189 GLN A N 1
ATOM 1516 C CA . GLN A 1 189 ? 2.560 -2.623 7.413 1.00 95.44 189 GLN A CA 1
ATOM 1517 C C . GLN A 1 189 ? 1.529 -3.760 7.467 1.00 95.44 189 GLN A C 1
ATOM 1519 O O . GLN A 1 189 ? 1.919 -4.923 7.408 1.00 95.44 189 GLN A O 1
ATOM 1524 N N . LEU A 1 190 ? 0.234 -3.433 7.490 1.00 95.50 190 LEU A N 1
ATOM 1525 C CA . LEU A 1 190 ? -0.857 -4.408 7.423 1.00 95.50 190 LEU A CA 1
ATOM 1526 C C . LEU A 1 190 ? -0.771 -5.250 6.144 1.00 95.50 190 LEU A C 1
ATOM 1528 O O . LEU A 1 190 ? -0.888 -6.469 6.202 1.00 95.50 190 LEU A O 1
ATOM 1532 N N . ALA A 1 191 ? -0.502 -4.624 4.994 1.00 94.00 191 ALA A N 1
ATOM 1533 C CA . ALA A 1 191 ? -0.358 -5.333 3.727 1.00 94.00 191 ALA A CA 1
ATOM 1534 C C . ALA A 1 191 ? 0.795 -6.350 3.743 1.00 94.00 191 ALA A C 1
ATOM 1536 O O . ALA A 1 191 ? 0.626 -7.466 3.258 1.00 94.00 191 ALA A O 1
ATOM 1537 N N . ILE A 1 192 ? 1.953 -5.988 4.307 1.00 93.44 192 ILE A N 1
ATOM 1538 C CA . ILE A 1 192 ? 3.098 -6.903 4.445 1.00 93.44 192 ILE A CA 1
ATOM 1539 C C . ILE A 1 192 ? 2.713 -8.113 5.294 1.00 93.44 192 ILE A C 1
ATOM 1541 O O . ILE A 1 192 ? 2.942 -9.243 4.868 1.00 93.44 192 ILE A O 1
ATOM 1545 N N . GLU A 1 193 ? 2.081 -7.897 6.447 1.00 93.38 193 GLU A N 1
ATOM 1546 C CA . GLU A 1 193 ? 1.679 -9.002 7.321 1.00 93.38 193 GLU A CA 1
ATOM 1547 C C . GLU A 1 193 ? 0.574 -9.872 6.707 1.00 93.38 193 GLU A C 1
ATOM 1549 O O . GLU A 1 193 ? 0.609 -11.095 6.848 1.00 93.38 193 GLU A O 1
ATOM 1554 N N . CYS A 1 194 ? -0.361 -9.281 5.953 1.00 91.81 194 CYS A N 1
ATOM 1555 C CA . CYS A 1 194 ? -1.313 -10.041 5.141 1.00 91.81 194 CYS A CA 1
ATOM 1556 C C . CYS A 1 194 ? -0.577 -10.973 4.171 1.00 91.81 194 CYS A C 1
ATOM 1558 O O . CYS A 1 194 ? -0.881 -12.162 4.122 1.00 91.81 194 CYS A O 1
ATOM 1560 N N . PHE A 1 195 ? 0.418 -10.474 3.427 1.00 89.38 195 PHE A N 1
ATOM 1561 C CA . PHE A 1 195 ? 1.204 -11.329 2.533 1.00 89.38 195 PHE A CA 1
ATOM 1562 C C . PHE A 1 195 ? 1.942 -12.436 3.285 1.00 89.38 195 PHE A C 1
ATOM 1564 O O . PHE A 1 195 ? 1.983 -13.560 2.797 1.00 89.38 195 PHE A O 1
ATOM 1571 N N . GLU A 1 196 ? 2.501 -12.162 4.463 1.00 88.81 196 GLU A N 1
ATOM 1572 C CA . GLU A 1 196 ? 3.174 -13.187 5.273 1.00 88.81 196 GLU A CA 1
ATOM 1573 C C . GLU A 1 196 ? 2.232 -14.303 5.741 1.00 88.81 196 GLU A C 1
ATOM 1575 O O . GLU A 1 196 ? 2.670 -15.444 5.890 1.00 88.81 196 GLU A O 1
ATOM 1580 N N . ILE A 1 197 ? 0.953 -13.999 5.978 1.00 89.44 197 ILE A N 1
ATOM 1581 C CA . ILE A 1 197 ? -0.073 -15.009 6.264 1.00 89.44 197 ILE A CA 1
ATOM 1582 C C . ILE A 1 197 ? -0.364 -15.815 4.998 1.00 89.44 197 ILE A C 1
ATOM 1584 O O . ILE A 1 197 ? -0.254 -17.038 5.011 1.00 89.44 197 ILE A O 1
ATOM 1588 N N . LEU A 1 198 ? -0.653 -15.134 3.887 1.00 85.31 198 LEU A N 1
ATOM 1589 C CA . LEU A 1 198 ? -1.042 -15.784 2.634 1.00 85.31 198 LEU A CA 1
ATOM 1590 C C . LEU A 1 198 ? 0.074 -16.653 2.036 1.00 85.31 198 LEU A C 1
ATOM 1592 O O . LEU A 1 198 ? -0.204 -17.706 1.473 1.00 85.31 198 LEU A O 1
ATOM 1596 N N . LEU A 1 199 ? 1.342 -16.272 2.200 1.00 80.00 199 LEU A N 1
ATOM 1597 C CA . LEU A 1 199 ? 2.491 -17.048 1.715 1.00 80.00 199 LEU A CA 1
ATOM 1598 C C . LEU A 1 199 ? 2.744 -18.346 2.492 1.00 80.00 199 LEU A C 1
ATOM 1600 O O . LEU A 1 199 ? 3.512 -19.184 2.025 1.00 80.00 199 LEU A O 1
ATOM 1604 N N . LYS A 1 200 ? 2.129 -18.530 3.667 1.00 77.62 200 LYS A N 1
ATOM 1605 C CA . LYS A 1 200 ? 2.194 -19.803 4.408 1.00 77.62 200 LYS A CA 1
ATOM 1606 C C . LYS A 1 200 ? 1.261 -20.864 3.827 1.00 77.62 200 LYS A C 1
ATOM 1608 O O . LYS A 1 200 ? 1.346 -22.022 4.232 1.00 77.62 200 LYS A O 1
ATOM 1613 N N . VAL A 1 201 ? 0.373 -20.476 2.916 1.00 71.88 201 VAL A N 1
ATOM 1614 C CA . VAL A 1 201 ? -0.603 -21.367 2.298 1.00 71.88 201 VAL A CA 1
ATOM 1615 C C . VAL A 1 201 ? 0.047 -22.048 1.099 1.00 71.88 201 VAL A C 1
ATOM 1617 O O . VAL A 1 201 ? 0.376 -21.407 0.104 1.00 71.88 201 VAL A O 1
ATOM 1620 N N . ASP A 1 202 ? 0.239 -23.361 1.200 1.00 56.91 202 ASP A N 1
ATOM 1621 C CA . ASP A 1 202 ? 0.791 -24.187 0.125 1.00 56.91 202 ASP A CA 1
ATOM 1622 C C . ASP A 1 202 ? -0.310 -24.406 -0.933 1.00 56.91 202 ASP A C 1
ATOM 1624 O O . ASP A 1 202 ? -1.163 -25.283 -0.805 1.00 56.91 202 ASP A O 1
ATOM 1628 N N . GLY A 1 203 ? -0.390 -23.508 -1.917 1.00 54.22 203 GLY A N 1
ATOM 1629 C CA . GLY A 1 203 ? -1.597 -23.314 -2.726 1.00 54.22 203 GLY A CA 1
ATOM 1630 C C . GLY A 1 203 ? -1.373 -23.430 -4.227 1.00 54.22 203 GLY A C 1
ATOM 1631 O O . GLY A 1 203 ? -1.568 -22.454 -4.945 1.00 54.22 203 GLY A O 1
ATOM 1632 N N . ASN A 1 204 ? -1.014 -24.614 -4.729 1.00 56.62 204 ASN A N 1
ATOM 1633 C CA . ASN A 1 204 ? -1.011 -24.851 -6.180 1.00 56.62 204 ASN A CA 1
ATOM 1634 C C . ASN A 1 204 ? -2.425 -25.060 -6.771 1.00 56.62 204 ASN A C 1
ATOM 1636 O O . ASN A 1 204 ? -2.547 -25.118 -7.991 1.00 56.62 204 ASN A O 1
ATOM 1640 N N . GLU A 1 205 ? -3.487 -25.154 -5.952 1.00 53.66 205 GLU A N 1
ATOM 1641 C CA . GLU A 1 205 ? -4.821 -25.581 -6.429 1.00 53.66 205 GLU A CA 1
ATOM 1642 C C . GLU A 1 205 ? -6.045 -24.806 -5.880 1.00 53.66 205 GLU A C 1
ATOM 1644 O O . GLU A 1 205 ? -7.155 -25.081 -6.325 1.00 53.66 205 GLU A O 1
ATOM 1649 N N . LEU A 1 206 ? -5.897 -23.832 -4.967 1.00 59.50 206 LEU A N 1
ATOM 1650 C CA . LEU A 1 206 ? -7.043 -23.108 -4.374 1.00 59.50 206 LEU A CA 1
ATOM 1651 C C . LEU A 1 206 ? -7.364 -21.782 -5.091 1.00 59.50 206 LEU A C 1
ATOM 1653 O O . LEU A 1 206 ? -6.455 -21.076 -5.553 1.00 59.50 206 LEU A O 1
ATOM 1657 N N . ASP A 1 207 ? -8.653 -21.424 -5.149 1.00 72.81 207 ASP A N 1
ATOM 1658 C CA . ASP A 1 207 ? -9.131 -20.109 -5.603 1.00 72.81 207 ASP A CA 1
ATOM 1659 C C . ASP A 1 207 ? -8.592 -18.994 -4.677 1.00 72.81 207 ASP A C 1
ATOM 1661 O O . ASP A 1 207 ? -8.267 -19.229 -3.516 1.00 72.81 207 ASP A O 1
ATOM 1665 N N . GLU A 1 208 ? -8.390 -17.778 -5.192 1.00 72.62 208 GLU A N 1
ATOM 1666 C CA . GLU A 1 208 ? -7.938 -16.626 -4.390 1.00 72.62 208 GLU A CA 1
ATOM 1667 C C . GLU A 1 208 ? -8.905 -16.313 -3.244 1.00 72.62 208 GLU A C 1
ATOM 1669 O O . GLU A 1 208 ? -8.455 -16.075 -2.121 1.00 72.62 208 GLU A O 1
ATOM 1674 N N . ASP A 1 209 ? -10.209 -16.381 -3.515 1.00 73.31 209 ASP A N 1
ATOM 1675 C CA . ASP A 1 209 ? -11.244 -16.138 -2.511 1.00 73.31 209 ASP A CA 1
ATOM 1676 C C . ASP A 1 209 ? -11.230 -17.208 -1.413 1.00 73.31 209 ASP A C 1
ATOM 1678 O O . ASP A 1 209 ? -11.317 -16.865 -0.234 1.00 73.31 209 ASP A O 1
ATOM 1682 N N . ASP A 1 210 ? -11.030 -18.479 -1.774 1.00 78.06 210 ASP A N 1
ATOM 1683 C CA . ASP A 1 210 ? -10.944 -19.584 -0.813 1.00 78.06 210 ASP A CA 1
ATOM 1684 C C . ASP A 1 210 ? -9.740 -19.414 0.119 1.00 78.06 210 ASP A C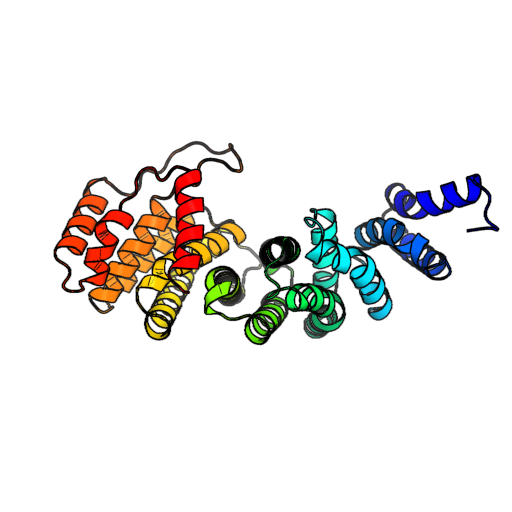 1
ATOM 1686 O O . ASP A 1 210 ? -9.867 -19.561 1.332 1.00 78.06 210 ASP A O 1
ATOM 1690 N N . ILE A 1 211 ? -8.579 -19.009 -0.413 1.00 80.31 211 ILE A N 1
ATOM 1691 C CA . ILE A 1 211 ? -7.393 -18.792 0.428 1.00 80.31 211 ILE A CA 1
ATOM 1692 C C . ILE A 1 211 ? -7.618 -17.624 1.394 1.00 80.31 211 ILE A C 1
ATOM 1694 O O . ILE A 1 211 ? -7.234 -17.702 2.563 1.00 80.31 211 ILE A O 1
ATOM 1698 N N . LEU A 1 212 ? -8.240 -16.535 0.940 1.00 81.56 212 LEU A N 1
ATOM 1699 C CA . LEU A 1 212 ? -8.560 -15.405 1.813 1.00 81.56 212 LEU A CA 1
ATOM 1700 C C . LEU A 1 212 ? -9.590 -15.794 2.884 1.00 81.56 212 LEU A C 1
ATOM 1702 O O . LEU A 1 212 ? -9.443 -15.379 4.035 1.00 81.56 212 LEU A O 1
ATOM 1706 N N . GLU A 1 213 ? -10.604 -16.591 2.529 1.00 81.00 213 GLU A N 1
ATOM 1707 C CA . GLU A 1 213 ? -11.604 -17.104 3.470 1.00 81.00 213 GLU A CA 1
ATOM 1708 C C . GLU A 1 213 ? -11.002 -18.070 4.505 1.00 81.00 213 GLU A C 1
ATOM 1710 O O . GLU A 1 213 ? -11.316 -17.953 5.690 1.00 81.00 213 GLU A O 1
ATOM 1715 N N . ASP A 1 214 ? -10.102 -18.965 4.102 1.00 85.31 214 ASP A N 1
ATOM 1716 C CA . ASP A 1 214 ? -9.448 -19.922 5.005 1.00 85.31 214 ASP A CA 1
ATOM 1717 C C . ASP A 1 214 ? -8.512 -19.237 6.013 1.00 85.31 214 ASP A C 1
ATOM 1719 O O . ASP A 1 214 ? -8.260 -19.753 7.104 1.00 85.31 214 ASP A O 1
ATOM 1723 N N . ASN A 1 215 ? -8.023 -18.040 5.679 1.00 88.69 215 ASN A N 1
ATOM 1724 C CA . ASN A 1 215 ? -7.088 -17.279 6.508 1.00 88.69 215 ASN A CA 1
ATOM 1725 C C . ASN A 1 215 ? -7.752 -16.154 7.318 1.00 88.69 215 ASN A C 1
ATOM 1727 O O . ASN A 1 215 ? -7.046 -15.376 7.967 1.00 88.69 215 ASN A O 1
ATOM 1731 N N . THR A 1 216 ? -9.089 -16.059 7.350 1.00 91.12 216 THR A N 1
ATOM 1732 C CA . THR A 1 216 ? -9.786 -14.956 8.045 1.00 91.12 216 THR A CA 1
ATOM 1733 C C . THR A 1 216 ? -9.423 -14.866 9.522 1.00 91.12 216 THR A C 1
ATOM 1735 O O . THR A 1 216 ? -9.275 -13.763 10.044 1.00 91.12 216 THR A O 1
ATOM 1738 N N . LEU A 1 217 ? -9.247 -16.004 10.202 1.00 93.56 217 LEU A N 1
ATOM 1739 C CA . LEU A 1 217 ? -8.881 -16.028 11.619 1.00 93.56 217 LEU A CA 1
ATOM 1740 C C . LEU A 1 217 ? -7.474 -15.466 11.855 1.00 93.56 217 LEU A C 1
ATOM 1742 O O . LEU A 1 217 ? -7.272 -14.691 12.787 1.00 93.56 217 LEU A O 1
ATOM 1746 N N . ASP A 1 218 ? -6.498 -15.842 11.032 1.00 94.56 218 ASP A N 1
ATOM 1747 C CA . ASP A 1 218 ? -5.123 -15.373 11.204 1.00 94.56 218 ASP A CA 1
ATOM 1748 C C . ASP A 1 218 ? -4.975 -13.906 10.791 1.00 94.56 218 ASP A C 1
ATOM 1750 O O . ASP A 1 218 ? -4.279 -13.147 11.472 1.00 94.56 218 ASP A O 1
ATOM 1754 N N . ILE A 1 219 ? -5.718 -13.470 9.769 1.00 94.38 219 ILE A N 1
ATOM 1755 C CA . ILE A 1 219 ? -5.837 -12.051 9.416 1.00 94.38 219 ILE A CA 1
ATOM 1756 C C . ILE A 1 219 ? -6.469 -11.264 10.572 1.00 94.38 219 ILE A C 1
ATOM 1758 O O . ILE A 1 219 ? -5.947 -10.217 10.955 1.00 94.38 219 ILE A O 1
ATOM 1762 N N . ALA A 1 220 ? -7.539 -11.776 11.188 1.00 94.88 220 ALA A N 1
ATOM 1763 C CA . ALA A 1 220 ? -8.185 -11.137 12.334 1.00 94.88 220 ALA A CA 1
ATOM 1764 C C . ALA A 1 220 ? -7.257 -11.038 13.554 1.00 94.88 220 ALA A C 1
ATOM 1766 O O . ALA A 1 220 ? -7.162 -9.972 14.163 1.00 94.88 220 ALA A O 1
ATOM 1767 N N . LYS A 1 221 ? -6.516 -12.107 13.885 1.00 95.88 221 LYS A N 1
ATOM 1768 C CA . LYS A 1 221 ? -5.500 -12.083 14.955 1.00 95.88 221 LYS A CA 1
ATOM 1769 C C . LYS A 1 221 ? -4.438 -11.022 14.697 1.00 95.88 221 LYS A C 1
ATOM 1771 O O . LYS A 1 221 ? -4.066 -10.297 15.616 1.00 95.88 221 LYS A O 1
ATOM 1776 N N . MET A 1 222 ? -3.958 -10.927 13.459 1.00 96.19 222 MET A N 1
ATOM 1777 C CA . MET A 1 222 ? -2.987 -9.913 13.054 1.00 96.19 222 MET A CA 1
ATOM 1778 C C . MET A 1 222 ? -3.557 -8.496 13.194 1.00 96.19 222 MET A C 1
ATOM 1780 O O . MET A 1 222 ? -2.903 -7.648 13.801 1.00 96.19 222 MET A O 1
ATOM 1784 N N . CYS A 1 223 ? -4.795 -8.265 12.750 1.00 95.31 223 CYS A N 1
ATOM 1785 C CA . CYS A 1 223 ? -5.471 -6.975 12.894 1.00 95.31 223 CYS A CA 1
ATOM 1786 C C . CYS A 1 223 ? -5.634 -6.571 14.365 1.00 95.31 223 CYS A C 1
ATOM 1788 O O . CYS A 1 223 ? -5.274 -5.454 14.727 1.00 95.31 223 CYS A O 1
ATOM 1790 N N . VAL A 1 224 ? -6.127 -7.474 15.224 1.00 95.00 224 VAL A N 1
ATOM 1791 C CA . VAL A 1 224 ? -6.296 -7.207 16.665 1.00 95.00 224 VAL A CA 1
ATOM 1792 C C . VAL A 1 224 ? -4.950 -6.932 17.329 1.00 95.00 224 VAL A C 1
ATOM 1794 O O . VAL A 1 224 ? -4.824 -5.956 18.063 1.00 95.00 224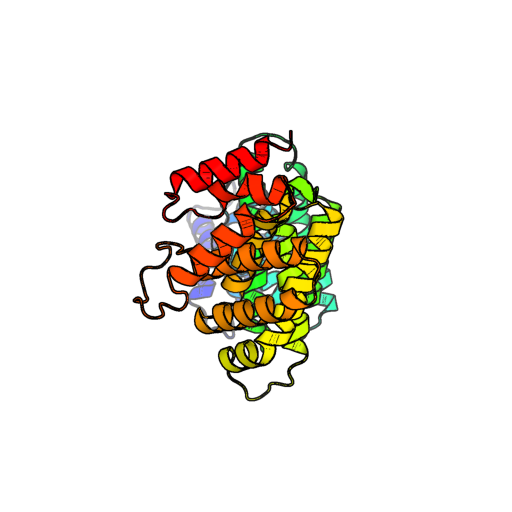 VAL A O 1
ATOM 1797 N N . ARG A 1 225 ? -3.925 -7.740 17.037 1.00 95.81 225 ARG A N 1
ATOM 1798 C CA . ARG A 1 225 ? -2.576 -7.552 17.583 1.00 95.81 225 ARG A CA 1
ATOM 1799 C C . ARG A 1 225 ? -2.016 -6.174 17.236 1.00 95.81 225 ARG A C 1
ATOM 1801 O O . ARG A 1 225 ? -1.637 -5.437 18.138 1.00 95.81 225 ARG A O 1
ATOM 1808 N N . LEU A 1 226 ? -2.007 -5.816 15.951 1.00 94.81 226 LEU A N 1
ATOM 1809 C CA . LEU A 1 226 ? -1.485 -4.525 15.496 1.00 94.81 226 LEU A CA 1
ATOM 1810 C C . LEU A 1 226 ? -2.291 -3.348 16.044 1.00 94.81 226 LEU A C 1
ATOM 1812 O O . LEU A 1 226 ? -1.712 -2.343 16.444 1.00 94.81 226 LEU A O 1
ATOM 1816 N N . PHE A 1 227 ? -3.614 -3.487 16.115 1.00 94.06 227 PHE A N 1
ATOM 1817 C CA . PHE A 1 227 ? -4.478 -2.480 16.717 1.00 94.06 227 PHE A CA 1
ATOM 1818 C C . PHE A 1 227 ? -4.138 -2.247 18.191 1.00 94.06 227 PHE A C 1
ATOM 1820 O O . PHE A 1 227 ? -3.988 -1.104 18.618 1.00 94.06 227 PHE A O 1
ATOM 1827 N N . CYS A 1 228 ? -3.970 -3.319 18.969 1.00 92.25 228 CYS A N 1
ATOM 1828 C CA . CYS A 1 228 ? -3.574 -3.229 20.371 1.00 92.25 228 CYS A CA 1
ATOM 1829 C C . CYS A 1 228 ? -2.173 -2.624 20.538 1.00 92.25 228 CYS A C 1
ATOM 1831 O O . CYS A 1 228 ? -1.984 -1.765 21.399 1.00 92.25 228 CYS A O 1
ATOM 1833 N N . ASP A 1 229 ? -1.207 -3.029 19.711 1.00 92.94 229 ASP A N 1
ATOM 1834 C CA . ASP A 1 229 ? 0.153 -2.478 19.729 1.00 92.94 229 ASP A CA 1
ATOM 1835 C C . ASP A 1 229 ? 0.149 -0.965 19.442 1.00 92.94 229 ASP A C 1
ATOM 1837 O O . ASP A 1 229 ? 0.820 -0.188 20.134 1.00 92.94 229 ASP A O 1
ATOM 1841 N N . ASP A 1 230 ? -0.659 -0.526 18.475 1.00 90.81 230 ASP A N 1
ATOM 1842 C CA . ASP A 1 230 ? -0.810 0.886 18.132 1.00 90.81 230 ASP A CA 1
ATOM 1843 C C . ASP A 1 230 ? -1.550 1.675 19.218 1.00 90.81 230 ASP A C 1
ATOM 1845 O O . ASP A 1 230 ? -1.142 2.789 19.545 1.00 90.81 230 ASP A O 1
ATOM 1849 N N . LEU A 1 231 ? -2.584 1.105 19.841 1.00 87.56 231 LEU A N 1
ATOM 1850 C CA . LEU A 1 231 ? -3.271 1.728 20.976 1.00 87.56 231 LEU A CA 1
ATOM 1851 C C . LEU A 1 231 ? -2.338 1.918 22.174 1.00 87.56 231 LEU A C 1
ATOM 1853 O O . LEU A 1 231 ? -2.360 2.971 22.810 1.00 87.56 231 LEU A O 1
ATOM 1857 N N . ASN A 1 232 ? -1.479 0.937 22.448 1.00 88.00 232 ASN A N 1
ATOM 1858 C CA . ASN A 1 232 ? -0.477 1.032 23.508 1.00 88.00 232 ASN A CA 1
ATOM 1859 C C . ASN A 1 232 ? 0.599 2.084 23.197 1.00 88.00 232 ASN A C 1
ATOM 1861 O O . ASN A 1 232 ? 1.115 2.728 24.110 1.00 88.00 232 ASN A O 1
ATOM 1865 N N . SER A 1 233 ? 0.938 2.263 21.918 1.00 88.62 233 SER A N 1
ATOM 1866 C CA . SER A 1 233 ? 2.013 3.164 21.482 1.00 88.62 233 SER A CA 1
ATOM 1867 C C . SER A 1 233 ? 1.558 4.612 21.307 1.00 88.62 233 SER A C 1
ATOM 1869 O O . SER A 1 233 ? 2.310 5.540 21.609 1.00 88.62 233 SER A O 1
ATOM 1871 N N . TYR A 1 234 ? 0.339 4.812 20.806 1.00 84.56 234 TYR A N 1
ATOM 1872 C CA . TYR A 1 234 ? -0.172 6.116 20.383 1.00 84.56 234 TYR A CA 1
ATOM 1873 C C . TYR A 1 234 ? -1.416 6.564 21.158 1.00 84.56 234 TYR A C 1
ATOM 1875 O O . TYR A 1 234 ? -1.776 7.730 21.069 1.00 84.56 234 TYR A O 1
ATOM 1883 N N . GLY A 1 235 ? -2.043 5.700 21.959 1.00 82.00 235 GLY A N 1
ATOM 1884 C CA . GLY A 1 235 ? -3.253 6.011 22.726 1.00 82.00 235 GLY A CA 1
ATOM 1885 C C . GLY A 1 235 ? -4.553 5.794 21.941 1.00 82.00 235 GLY A C 1
ATOM 1886 O O . GLY A 1 235 ? -4.545 5.500 20.746 1.00 82.00 235 GLY A O 1
ATOM 1887 N N . HIS A 1 236 ? -5.698 5.948 22.618 1.00 79.00 236 HIS A N 1
ATOM 1888 C CA . HIS A 1 236 ? -6.986 5.465 22.100 1.00 79.00 236 HIS A CA 1
ATOM 1889 C C . HIS A 1 236 ? -7.433 6.134 20.800 1.00 79.00 236 HIS A C 1
ATOM 1891 O O . HIS A 1 236 ? -7.944 5.468 19.908 1.00 79.00 236 HIS A O 1
ATOM 1897 N N . HIS A 1 237 ? -7.200 7.434 20.652 1.00 76.81 237 HIS A N 1
ATOM 1898 C CA . HIS A 1 237 ? -7.550 8.220 19.467 1.00 76.81 237 HIS A CA 1
ATOM 1899 C C . HIS A 1 237 ? -6.973 7.710 18.126 1.00 76.81 237 HIS A C 1
ATOM 1901 O O . HIS A 1 237 ? -7.475 8.103 17.067 1.00 76.81 237 HIS A O 1
ATOM 1907 N N . ILE A 1 238 ? -5.981 6.808 18.138 1.00 83.06 238 ILE A N 1
ATOM 1908 C CA . ILE A 1 238 ? -5.419 6.213 16.917 1.00 83.06 238 ILE A CA 1
ATOM 1909 C C . ILE A 1 238 ? -6.416 5.317 16.173 1.00 83.06 238 ILE A C 1
ATOM 1911 O O . ILE A 1 238 ? -6.259 5.091 14.972 1.00 83.06 238 ILE A O 1
ATOM 1915 N N . TRP A 1 239 ? -7.475 4.853 16.848 1.00 84.50 239 TRP A N 1
ATOM 1916 C CA . TRP A 1 239 ? -8.364 3.825 16.310 1.00 84.50 239 TRP A CA 1
ATOM 1917 C C . TRP A 1 239 ? -8.981 4.189 14.953 1.00 84.50 239 TRP A C 1
ATOM 1919 O O . TRP A 1 239 ? -9.102 3.333 14.081 1.00 84.50 239 TRP A O 1
ATOM 1929 N N . LYS A 1 240 ? -9.307 5.470 14.731 1.00 83.00 240 LYS A N 1
ATOM 1930 C CA . LYS A 1 240 ? -9.854 5.956 13.451 1.00 83.00 240 LYS A CA 1
ATOM 1931 C C . LYS A 1 240 ? -8.834 5.904 12.327 1.00 83.00 240 LYS A C 1
ATOM 1933 O O . LYS A 1 240 ? -9.153 5.558 11.194 1.00 83.00 240 LYS A O 1
ATOM 1938 N N . LEU A 1 241 ? -7.594 6.269 12.634 1.00 86.81 241 LEU A N 1
ATOM 1939 C CA . LEU A 1 241 ? -6.520 6.211 11.655 1.00 86.81 241 LEU A CA 1
ATOM 1940 C C . LEU A 1 241 ? -6.178 4.750 11.334 1.00 86.81 241 LEU A C 1
ATOM 1942 O O . LEU A 1 241 ? -5.927 4.434 10.171 1.00 86.81 241 LEU A O 1
ATOM 1946 N N . PHE A 1 242 ? -6.250 3.857 12.329 1.00 92.25 242 PHE A N 1
ATOM 1947 C CA . PHE A 1 242 ? -6.103 2.416 12.122 1.00 92.25 242 PHE A CA 1
ATOM 1948 C C . PHE A 1 242 ? -7.223 1.865 11.241 1.00 92.25 242 PHE A C 1
ATOM 1950 O O . PHE A 1 242 ? -6.938 1.171 10.271 1.00 92.25 242 PHE A O 1
ATOM 1957 N N . TYR A 1 243 ? -8.478 2.241 11.504 1.00 89.25 243 TYR A N 1
ATOM 1958 C CA . TYR A 1 243 ? -9.624 1.894 10.663 1.00 89.25 243 TYR A CA 1
ATOM 1959 C C . TYR A 1 243 ? -9.381 2.234 9.185 1.00 89.25 243 TYR A C 1
ATOM 1961 O O . TYR A 1 243 ? -9.527 1.376 8.318 1.00 89.25 243 TYR A O 1
ATOM 1969 N N . HIS A 1 244 ? -8.927 3.453 8.882 1.00 86.31 244 HIS A N 1
ATOM 1970 C CA . HIS A 1 244 ? -8.640 3.849 7.499 1.00 86.31 244 HIS A CA 1
ATOM 1971 C C . HIS A 1 244 ? -7.476 3.077 6.873 1.00 86.31 244 HIS A C 1
ATOM 1973 O O . HIS A 1 244 ? -7.517 2.765 5.680 1.00 86.31 244 HIS A O 1
ATOM 1979 N N . ALA A 1 245 ? -6.438 2.773 7.653 1.00 92.44 245 ALA A N 1
ATOM 1980 C CA . ALA A 1 245 ? -5.326 1.946 7.199 1.00 92.44 245 ALA A CA 1
ATOM 1981 C C . ALA A 1 245 ? -5.779 0.508 6.896 1.00 92.44 245 ALA A C 1
ATOM 1983 O O . ALA A 1 245 ? -5.408 -0.057 5.863 1.00 92.44 245 ALA A O 1
ATOM 1984 N N . LEU A 1 246 ? -6.622 -0.056 7.762 1.00 93.81 246 LEU A N 1
ATOM 1985 C CA . LEU A 1 246 ? -7.206 -1.379 7.601 1.00 93.81 246 LEU A CA 1
ATOM 1986 C C . LEU A 1 246 ? -8.116 -1.430 6.377 1.00 93.81 246 LEU A C 1
ATOM 1988 O O . LEU A 1 246 ? -7.883 -2.265 5.511 1.00 93.81 246 LEU A O 1
ATOM 1992 N N . GLN A 1 247 ? -9.052 -0.490 6.224 1.00 88.75 247 GLN A N 1
ATOM 1993 C CA . GLN A 1 247 ? -9.942 -0.446 5.061 1.00 88.75 247 GLN A CA 1
ATOM 1994 C C . GLN A 1 247 ? -9.157 -0.373 3.745 1.00 88.75 247 GLN A C 1
ATOM 1996 O O . GLN A 1 247 ? -9.394 -1.173 2.844 1.00 88.75 247 GLN A O 1
ATOM 2001 N N . LYS A 1 248 ? -8.148 0.510 3.659 1.00 89.44 248 LYS A N 1
ATOM 2002 C CA . LYS A 1 248 ? -7.254 0.579 2.489 1.00 89.44 248 LYS A CA 1
ATOM 2003 C C . LYS A 1 248 ? -6.577 -0.758 2.192 1.00 89.44 248 LYS A C 1
ATOM 2005 O O . LYS A 1 248 ? -6.370 -1.092 1.028 1.00 89.44 248 LYS A O 1
ATOM 2010 N N . THR A 1 249 ? -6.209 -1.503 3.231 1.00 92.81 249 THR A N 1
ATOM 2011 C CA . THR A 1 249 ? -5.579 -2.817 3.086 1.00 92.81 249 THR A CA 1
ATOM 2012 C C . THR A 1 249 ? -6.581 -3.844 2.580 1.00 92.81 249 THR A C 1
ATOM 2014 O O . THR A 1 249 ? -6.324 -4.463 1.556 1.00 92.81 249 THR A O 1
ATOM 2017 N N . LEU A 1 250 ? -7.744 -3.977 3.218 1.00 90.06 250 LEU A N 1
ATOM 2018 C CA . LEU A 1 250 ? -8.786 -4.918 2.794 1.00 90.06 250 LEU A CA 1
ATOM 2019 C C . LEU A 1 250 ? -9.213 -4.667 1.335 1.00 90.06 250 LEU A C 1
ATOM 2021 O O . LEU A 1 250 ? -9.327 -5.611 0.552 1.00 90.06 250 LEU A O 1
ATOM 2025 N N . ASP A 1 251 ? -9.349 -3.395 0.945 1.00 85.81 251 ASP A N 1
ATOM 2026 C CA . ASP A 1 251 ? -9.679 -2.989 -0.425 1.00 85.81 251 ASP A CA 1
ATOM 2027 C C . ASP A 1 251 ? -8.556 -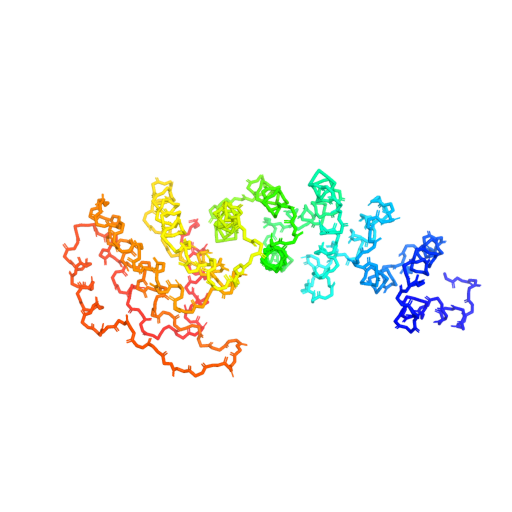3.317 -1.423 1.00 85.81 251 ASP A C 1
ATOM 2029 O O . ASP A 1 251 ? -8.823 -3.741 -2.549 1.00 85.81 251 ASP A O 1
ATOM 2033 N N . ALA A 1 252 ? -7.288 -3.134 -1.035 1.00 88.00 252 ALA A N 1
ATOM 2034 C CA . ALA A 1 252 ? -6.144 -3.470 -1.883 1.00 88.00 252 ALA A CA 1
ATOM 2035 C C . ALA A 1 252 ? -6.021 -4.980 -2.136 1.00 88.00 252 ALA A C 1
ATOM 2037 O O . ALA A 1 252 ? -5.515 -5.371 -3.188 1.00 88.00 252 ALA A O 1
ATOM 2038 N N . PHE A 1 253 ? -6.505 -5.799 -1.199 1.00 88.12 253 PHE A N 1
ATOM 2039 C CA . PHE A 1 253 ? -6.562 -7.256 -1.307 1.00 88.12 253 PHE A CA 1
ATOM 2040 C C . PHE A 1 253 ? -7.829 -7.772 -2.006 1.00 88.12 253 PHE A C 1
ATOM 2042 O O . PHE A 1 253 ? -8.021 -8.979 -2.082 1.00 88.12 253 PHE A O 1
ATOM 2049 N N . TRP A 1 254 ? -8.695 -6.877 -2.504 1.00 85.38 254 TRP A N 1
ATOM 2050 C CA . TRP A 1 254 ? -9.996 -7.212 -3.103 1.00 85.38 254 TRP A CA 1
ATOM 2051 C C . TRP A 1 254 ? -10.859 -8.131 -2.235 1.00 85.38 254 TRP A C 1
ATOM 2053 O O . TRP A 1 254 ? -11.691 -8.871 -2.753 1.00 85.38 254 TRP A O 1
ATOM 2063 N N . MET A 1 255 ? -10.697 -8.068 -0.909 1.00 86.12 255 MET A N 1
ATOM 2064 C CA . MET A 1 255 ? -11.462 -8.920 -0.007 1.00 86.12 255 MET A CA 1
ATOM 2065 C C . MET A 1 255 ? -12.945 -8.598 -0.142 1.00 86.12 255 MET A C 1
ATOM 2067 O O . MET A 1 255 ? -13.362 -7.454 0.067 1.00 86.12 255 MET A O 1
ATOM 2071 N N . THR A 1 256 ? -13.742 -9.615 -0.471 1.00 83.56 256 THR A N 1
ATOM 2072 C CA . THR A 1 256 ? -15.194 -9.473 -0.594 1.00 83.56 256 THR A CA 1
ATOM 2073 C C . THR A 1 256 ? -15.807 -8.993 0.723 1.00 83.56 256 THR A C 1
ATOM 2075 O O . THR A 1 256 ? -15.251 -9.206 1.804 1.00 83.56 256 THR A O 1
ATOM 2078 N N . LYS A 1 257 ? -16.999 -8.384 0.670 1.00 81.00 257 LYS A N 1
ATOM 2079 C CA . LYS A 1 257 ? -17.718 -7.984 1.891 1.00 81.00 257 LYS A CA 1
ATOM 2080 C C . LYS A 1 257 ? -17.984 -9.160 2.828 1.00 81.00 257 LYS A C 1
ATOM 2082 O O . LYS A 1 257 ? -17.874 -9.000 4.040 1.00 81.00 257 LYS A O 1
ATOM 2087 N N . ARG A 1 258 ? -18.222 -10.350 2.275 1.00 81.88 258 ARG A N 1
ATOM 2088 C CA . ARG A 1 258 ? -18.351 -11.593 3.040 1.00 81.88 258 ARG A CA 1
ATOM 2089 C C . ARG A 1 258 ? -17.071 -11.921 3.813 1.00 81.88 258 ARG A C 1
ATOM 2091 O O . ARG A 1 258 ? -17.141 -12.192 5.010 1.00 81.88 258 ARG A O 1
ATOM 2098 N N . THR A 1 259 ? -15.909 -11.859 3.163 1.00 84.56 259 THR A N 1
ATOM 2099 C CA . THR A 1 259 ? -14.604 -12.096 3.805 1.00 84.56 259 THR A CA 1
ATOM 2100 C C . THR A 1 259 ? -14.302 -11.032 4.861 1.00 84.56 259 THR A C 1
ATOM 2102 O O . THR A 1 259 ? -13.912 -11.374 5.976 1.00 84.56 259 THR A O 1
ATOM 2105 N N . GLN A 1 260 ? -14.556 -9.753 4.557 1.00 87.00 260 GLN A N 1
ATOM 2106 C CA . GLN A 1 260 ? -14.410 -8.652 5.519 1.00 87.00 260 GLN A CA 1
ATOM 2107 C C . GLN A 1 260 ? -15.290 -8.880 6.759 1.00 87.00 260 GLN A C 1
ATOM 2109 O O . GLN A 1 260 ? -14.807 -8.759 7.881 1.00 87.00 260 GLN A O 1
ATOM 2114 N N . HIS A 1 261 ? -16.547 -9.297 6.577 1.00 82.88 261 HIS A N 1
ATOM 2115 C CA . HIS A 1 261 ? -17.463 -9.588 7.681 1.00 82.88 261 HIS A CA 1
ATOM 2116 C C . HIS A 1 261 ? -17.005 -10.786 8.531 1.00 82.88 261 HIS A C 1
ATOM 2118 O O . HIS A 1 261 ? -17.076 -10.741 9.759 1.00 82.88 261 HIS A O 1
ATOM 2124 N N . LYS A 1 262 ? -16.469 -11.842 7.906 1.00 85.88 262 LYS A N 1
ATOM 2125 C CA . LYS A 1 262 ? -15.858 -12.970 8.631 1.00 85.88 262 LYS A CA 1
ATOM 2126 C C . LYS A 1 262 ? -14.669 -12.517 9.483 1.00 85.88 262 LYS A C 1
ATOM 2128 O O . LYS A 1 262 ? -14.608 -12.876 10.655 1.00 85.88 262 LYS A O 1
ATOM 2133 N N . ILE A 1 263 ? -13.768 -11.702 8.923 1.00 90.06 263 ILE A N 1
ATOM 2134 C CA . ILE A 1 263 ? -12.633 -11.119 9.662 1.00 90.06 263 ILE A CA 1
ATOM 2135 C C . ILE A 1 263 ? -13.153 -10.308 10.851 1.00 90.06 263 ILE A C 1
ATOM 2137 O O . ILE A 1 263 ? -12.740 -10.556 11.980 1.00 90.06 263 ILE A O 1
ATOM 2141 N N . SER A 1 264 ? -14.107 -9.407 10.613 1.00 88.00 264 SER A N 1
ATOM 2142 C CA . SER A 1 264 ? -14.773 -8.604 11.641 1.00 88.00 264 SER A CA 1
ATOM 2143 C C . SER A 1 264 ? -15.332 -9.453 12.790 1.00 88.00 264 SER A C 1
ATOM 2145 O O . SER A 1 264 ? -15.074 -9.156 13.955 1.00 88.00 264 SER A O 1
ATOM 2147 N N . ASN A 1 265 ? -16.045 -10.540 12.486 1.00 84.56 265 ASN A N 1
ATOM 2148 C CA . ASN A 1 265 ? -16.599 -11.435 13.507 1.00 84.56 265 ASN A CA 1
ATOM 2149 C C . ASN A 1 265 ? -15.497 -12.151 14.299 1.00 84.56 265 ASN A C 1
ATOM 2151 O O . ASN A 1 265 ? -15.560 -12.201 15.526 1.00 84.56 265 ASN A O 1
ATOM 2155 N N . CYS A 1 266 ? -14.443 -12.624 13.628 1.00 91.31 266 CYS A N 1
ATOM 2156 C CA . CYS A 1 266 ? -13.278 -13.180 14.315 1.00 91.31 266 CYS A CA 1
ATOM 2157 C C . CYS A 1 266 ? -12.601 -12.143 15.228 1.00 91.31 266 CYS A C 1
ATOM 2159 O O . CYS A 1 266 ? -12.178 -12.493 16.326 1.00 91.31 266 CYS A O 1
ATOM 2161 N N . MET A 1 267 ? -12.514 -10.872 14.819 1.00 92.56 267 MET A N 1
ATOM 2162 C CA . MET A 1 267 ? -11.962 -9.804 15.662 1.00 92.56 267 MET A CA 1
ATOM 2163 C C . MET A 1 267 ? -12.801 -9.577 16.927 1.00 92.56 267 MET A C 1
ATOM 2165 O O . MET A 1 267 ? -12.223 -9.417 17.999 1.00 92.56 267 MET A O 1
ATOM 2169 N N . LEU A 1 268 ? -14.135 -9.606 16.823 1.00 86.50 268 LEU A N 1
ATOM 2170 C CA . LEU A 1 268 ? -15.045 -9.498 17.975 1.00 86.50 268 LEU A CA 1
ATOM 2171 C C . LEU A 1 268 ? -14.932 -10.690 18.929 1.00 86.50 268 LEU A C 1
ATOM 2173 O O . LEU A 1 268 ? -15.022 -10.532 20.144 1.00 86.50 268 LEU A O 1
ATOM 2177 N N . ASP A 1 269 ? -14.745 -11.897 18.400 1.00 87.31 269 ASP A N 1
ATOM 2178 C CA . ASP A 1 269 ? -14.544 -13.071 19.247 1.00 87.31 269 ASP A CA 1
ATOM 2179 C C . ASP A 1 269 ? -13.215 -13.000 20.000 1.00 87.31 269 ASP A C 1
ATOM 2181 O O . ASP A 1 269 ? -13.176 -13.290 21.195 1.00 87.31 269 ASP A O 1
ATOM 2185 N N . LEU A 1 270 ? -12.151 -12.546 19.332 1.00 92.25 270 LEU A N 1
ATOM 2186 C CA . LEU A 1 270 ? -10.833 -12.345 19.938 1.00 92.25 270 LEU A CA 1
ATOM 2187 C C . LEU A 1 270 ? -10.814 -11.194 20.954 1.00 92.25 270 LEU A C 1
ATOM 2189 O O . LEU A 1 270 ? -10.005 -11.212 21.881 1.00 92.25 270 LEU A O 1
ATOM 2193 N N . SER A 1 271 ? -11.683 -10.190 20.805 1.00 90.25 271 SER A N 1
ATOM 2194 C CA . SER A 1 271 ? -11.688 -9.024 21.692 1.00 90.25 271 SER A CA 1
ATOM 2195 C C . SER A 1 271 ? -12.211 -9.328 23.097 1.00 90.25 271 SER A C 1
ATOM 2197 O O . SER A 1 271 ? -11.847 -8.629 24.041 1.00 90.25 271 SER A O 1
ATOM 2199 N N . LYS A 1 272 ? -12.982 -10.413 23.261 1.00 86.62 272 LYS A N 1
ATOM 2200 C CA . LYS A 1 272 ? -13.522 -10.877 24.554 1.00 86.62 272 LYS A CA 1
ATOM 2201 C C . LYS A 1 272 ? -12.437 -11.192 25.586 1.00 86.62 272 LYS A C 1
ATOM 2203 O O . LYS A 1 272 ? -12.702 -11.102 26.783 1.00 86.62 272 LYS A O 1
ATOM 2208 N N . ASP A 1 273 ? -11.236 -11.534 25.124 1.00 90.12 273 ASP A N 1
ATOM 2209 C CA . ASP A 1 273 ? -10.081 -11.842 25.972 1.00 90.12 273 ASP A CA 1
ATOM 2210 C C . ASP A 1 273 ? -9.219 -10.600 26.293 1.00 90.12 273 ASP A C 1
ATOM 2212 O O . ASP A 1 273 ? -8.215 -10.700 27.004 1.00 90.12 273 ASP A O 1
ATOM 2216 N N . LEU A 1 274 ? -9.583 -9.420 25.775 1.00 89.81 274 LEU A N 1
ATOM 2217 C CA . LEU A 1 274 ? -8.871 -8.161 26.004 1.00 89.81 274 LEU A CA 1
ATOM 2218 C C . LEU A 1 274 ? -9.389 -7.421 27.250 1.00 89.81 274 LEU A C 1
ATOM 2220 O O . LEU A 1 274 ? -10.377 -7.795 27.882 1.00 89.81 274 LEU A O 1
ATOM 2224 N N . SER A 1 275 ? -8.716 -6.325 27.618 1.00 87.12 275 SER A N 1
ATOM 2225 C CA . SER A 1 275 ? -9.248 -5.404 28.629 1.00 87.12 275 SER A CA 1
ATOM 2226 C C . SER A 1 275 ? -10.554 -4.760 28.148 1.00 87.12 275 SER A C 1
ATOM 2228 O O . SER A 1 275 ? -10.769 -4.611 26.948 1.00 87.12 275 SER A O 1
ATOM 2230 N N . ALA A 1 276 ? -11.407 -4.321 29.081 1.00 82.38 276 ALA A N 1
ATOM 2231 C CA . ALA A 1 276 ? -12.698 -3.707 28.751 1.00 82.38 276 ALA A CA 1
ATOM 2232 C C . ALA A 1 276 ? -12.571 -2.524 27.767 1.00 82.38 276 ALA A C 1
ATOM 2234 O O . ALA A 1 276 ? -13.346 -2.427 26.817 1.00 82.38 276 ALA A O 1
ATOM 2235 N N . ASP A 1 277 ? -11.558 -1.674 27.958 1.00 79.12 277 ASP A N 1
ATOM 2236 C CA . ASP A 1 277 ? -11.280 -0.524 27.094 1.00 79.12 277 ASP A CA 1
ATOM 2237 C C . ASP A 1 277 ? -10.915 -0.956 25.662 1.00 79.12 277 ASP A C 1
ATOM 2239 O O . ASP A 1 277 ? -11.427 -0.393 24.692 1.00 79.12 277 ASP A O 1
ATOM 2243 N N . LEU A 1 278 ? -10.060 -1.975 25.519 1.00 84.56 278 LEU A N 1
ATOM 2244 C CA . LEU A 1 278 ? -9.654 -2.509 24.216 1.00 84.56 278 LEU A CA 1
ATOM 2245 C C . LEU A 1 278 ? -10.804 -3.240 23.522 1.00 84.56 278 LEU A C 1
ATOM 2247 O O . LEU A 1 278 ? -11.004 -3.057 22.324 1.00 84.56 278 LEU A O 1
ATOM 2251 N N . ASP A 1 279 ? -11.581 -4.019 24.272 1.00 84.50 279 ASP A N 1
ATOM 2252 C CA . ASP A 1 279 ? -12.750 -4.727 23.762 1.00 84.50 279 ASP A CA 1
ATOM 2253 C C . ASP A 1 279 ? -13.761 -3.754 23.141 1.00 84.50 279 ASP A C 1
ATOM 2255 O O . ASP A 1 279 ? -14.179 -3.933 21.994 1.00 84.50 279 ASP A O 1
ATOM 2259 N N . VAL A 1 280 ? -14.083 -2.658 23.839 1.00 82.12 280 VAL A N 1
ATOM 2260 C CA . VAL A 1 280 ? -14.986 -1.628 23.306 1.00 82.12 280 VAL A CA 1
ATOM 2261 C C . VAL A 1 280 ? -14.408 -0.945 22.066 1.00 82.12 280 VAL A C 1
ATOM 2263 O O . VAL A 1 280 ? -15.150 -0.699 21.115 1.00 82.12 280 VAL A O 1
ATOM 2266 N N . LEU A 1 281 ? -13.102 -0.672 22.022 1.00 82.75 281 LEU A N 1
ATOM 2267 C CA . LEU A 1 281 ? -12.467 -0.069 20.844 1.00 82.75 281 LEU A CA 1
ATOM 2268 C C . LEU A 1 281 ? -12.425 -1.006 19.630 1.00 82.75 281 LEU A C 1
ATOM 2270 O O . LEU A 1 281 ? -12.601 -0.536 18.506 1.00 82.75 281 LEU A O 1
ATOM 2274 N N . VAL A 1 282 ? -12.249 -2.315 19.832 1.00 86.25 282 VAL A N 1
ATOM 2275 C CA . VAL A 1 282 ? -12.366 -3.300 18.744 1.00 86.25 282 VAL A CA 1
ATOM 2276 C C . VAL A 1 282 ? -13.807 -3.376 18.246 1.00 86.25 282 VAL A C 1
ATOM 2278 O O . VAL A 1 282 ? -14.028 -3.375 17.038 1.00 86.25 282 VAL A O 1
ATOM 2281 N N . HIS A 1 283 ? -14.794 -3.365 19.145 1.00 83.69 283 HIS A N 1
ATOM 2282 C CA . HIS A 1 283 ? -16.204 -3.342 18.747 1.00 83.69 283 HIS A CA 1
ATOM 2283 C C . HIS A 1 283 ? -16.534 -2.114 17.896 1.00 83.69 283 HIS A C 1
ATOM 2285 O O . HIS A 1 283 ? -17.165 -2.234 16.850 1.00 83.69 283 HIS A O 1
ATOM 2291 N N . ILE A 1 284 ? -16.061 -0.941 18.318 1.00 80.19 284 ILE A N 1
ATOM 2292 C CA . ILE A 1 284 ? -16.163 0.310 17.562 1.00 80.19 284 ILE A CA 1
ATOM 2293 C C . ILE A 1 284 ? -15.571 0.159 16.155 1.00 80.19 284 ILE A C 1
ATOM 2295 O O . ILE A 1 284 ? -16.237 0.473 15.170 1.00 80.19 284 ILE A O 1
ATOM 2299 N N . LEU A 1 285 ? -14.333 -0.337 16.067 1.00 83.50 285 LEU A N 1
ATOM 2300 C CA . LEU A 1 285 ? -13.626 -0.538 14.805 1.00 83.50 285 LEU A CA 1
ATOM 2301 C C . LEU A 1 285 ? -14.416 -1.462 13.867 1.00 83.50 285 LEU A C 1
ATOM 2303 O O . LEU A 1 285 ? -14.581 -1.154 12.688 1.00 83.50 285 LEU A O 1
ATOM 2307 N N . VAL A 1 286 ? -14.918 -2.579 14.396 1.00 81.75 286 VAL A N 1
ATOM 2308 C CA . VAL A 1 286 ? -15.677 -3.577 13.635 1.00 81.75 286 VAL A CA 1
ATOM 2309 C C . VAL A 1 286 ? -17.024 -3.035 13.161 1.00 81.75 286 VAL A C 1
ATOM 2311 O O . VAL A 1 286 ? -17.413 -3.300 12.021 1.00 81.75 286 VAL A O 1
ATOM 2314 N N . LEU A 1 287 ? -17.734 -2.259 13.985 1.00 74.88 287 LEU A N 1
ATOM 2315 C CA . LEU A 1 287 ? -18.974 -1.630 13.532 1.00 74.88 287 LEU A CA 1
ATOM 2316 C C . LEU A 1 287 ? -18.708 -0.687 12.358 1.00 74.88 287 LEU A C 1
ATOM 2318 O O . LEU A 1 287 ? -19.413 -0.772 11.360 1.00 74.88 287 LEU A O 1
ATOM 2322 N N . GLU A 1 288 ? -17.677 0.154 12.427 1.00 74.69 288 GLU A N 1
ATOM 2323 C CA . GLU A 1 288 ? -17.334 1.044 11.312 1.00 74.69 288 GLU A CA 1
ATOM 2324 C C . GLU A 1 288 ? -16.995 0.253 10.035 1.00 74.69 288 GLU A C 1
ATOM 2326 O O . GLU A 1 288 ? -17.515 0.572 8.968 1.00 74.69 288 GLU A O 1
ATOM 2331 N N . LEU A 1 289 ? -16.231 -0.845 10.129 1.00 74.19 289 LEU A N 1
ATOM 2332 C CA . LEU A 1 289 ? -15.932 -1.718 8.976 1.00 74.19 289 LEU A CA 1
ATOM 2333 C C . LEU A 1 289 ? -17.185 -2.326 8.334 1.00 74.19 289 LEU A C 1
ATOM 2335 O O . LEU A 1 289 ? -17.265 -2.444 7.109 1.00 74.19 289 LEU A O 1
ATOM 2339 N N . ASN A 1 290 ? -18.159 -2.723 9.153 1.00 69.50 290 ASN A N 1
ATOM 2340 C CA . ASN A 1 290 ? -19.372 -3.386 8.681 1.00 69.50 290 ASN A CA 1
ATOM 2341 C C . ASN A 1 290 ? -20.449 -2.396 8.200 1.00 69.50 290 ASN A C 1
ATOM 2343 O O . ASN A 1 290 ? -21.217 -2.730 7.299 1.00 69.50 290 ASN A O 1
ATOM 2347 N N . PHE A 1 291 ? -20.514 -1.189 8.771 1.00 62.81 291 PHE A N 1
ATOM 2348 C CA . PHE A 1 291 ? -21.577 -0.216 8.498 1.00 62.81 291 PHE A CA 1
ATOM 2349 C C . PHE A 1 291 ? -21.179 0.927 7.563 1.00 62.81 291 PHE A C 1
ATOM 2351 O O . PHE A 1 291 ? -22.067 1.569 6.991 1.00 62.81 291 PHE A O 1
ATOM 2358 N N . TYR A 1 292 ? -19.888 1.208 7.374 1.00 56.91 292 TYR A N 1
ATOM 2359 C CA . TYR A 1 292 ? -19.479 2.275 6.469 1.00 56.91 292 TYR A CA 1
ATOM 2360 C C . TYR A 1 292 ? -19.640 1.834 5.006 1.00 56.91 292 TYR A C 1
ATOM 2362 O O . TYR A 1 292 ? -18.826 1.099 4.437 1.00 56.91 292 TYR A O 1
ATOM 2370 N N . LYS A 1 293 ? -20.715 2.313 4.372 1.00 46.16 293 LYS A N 1
ATOM 2371 C CA . LYS A 1 293 ? -20.845 2.343 2.915 1.00 46.16 293 LYS A CA 1
ATOM 2372 C C . LYS A 1 293 ? -19.908 3.419 2.373 1.00 46.16 293 LYS A C 1
ATOM 2374 O O . LYS A 1 293 ? -20.140 4.606 2.579 1.00 46.16 293 LYS A O 1
ATOM 2379 N N . VAL A 1 294 ? -18.886 3.016 1.624 1.00 40.78 294 VAL A N 1
ATOM 2380 C CA . VAL A 1 294 ? -18.363 3.897 0.577 1.00 40.78 294 VAL A CA 1
ATOM 2381 C C . VAL A 1 294 ? -19.431 3.898 -0.509 1.00 40.78 294 VAL A C 1
ATOM 2383 O O . VAL A 1 294 ? -19.486 2.974 -1.319 1.00 40.78 294 VAL A O 1
ATOM 2386 N N . ASP A 1 295 ? -20.324 4.885 -0.478 1.00 33.59 295 ASP A N 1
ATOM 2387 C CA . ASP A 1 295 ? -21.157 5.185 -1.636 1.00 33.59 295 ASP A CA 1
ATOM 2388 C C . ASP A 1 295 ? -20.210 5.482 -2.819 1.00 33.59 295 ASP A C 1
ATOM 2390 O O . ASP A 1 295 ? -19.432 6.433 -2.804 1.00 33.59 295 ASP A O 1
ATOM 2394 N N . ASP A 1 296 ? -20.234 4.585 -3.804 1.00 34.81 296 ASP A N 1
ATOM 2395 C CA . ASP A 1 296 ? -19.810 4.735 -5.197 1.00 34.81 296 ASP A CA 1
ATOM 2396 C C . ASP A 1 296 ? -18.475 5.443 -5.520 1.00 34.81 296 ASP A C 1
ATOM 2398 O O . ASP A 1 296 ? -18.405 6.641 -5.795 1.00 34.81 296 ASP A O 1
ATOM 2402 N N . ILE A 1 297 ? -17.428 4.636 -5.747 1.00 34.75 297 ILE A N 1
ATOM 2403 C CA . ILE A 1 297 ? -16.431 4.933 -6.803 1.00 34.75 297 ILE A CA 1
ATOM 2404 C C . ILE A 1 297 ? -16.553 3.967 -7.999 1.00 34.75 297 ILE A C 1
ATOM 2406 O O . ILE A 1 2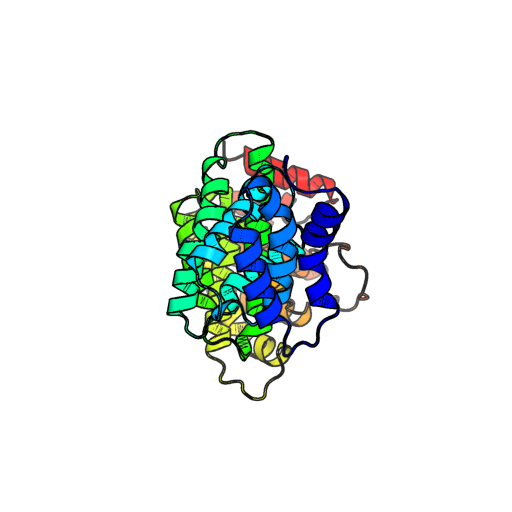97 ? -16.090 4.285 -9.094 1.00 34.75 297 ILE A O 1
ATOM 2410 N N . PHE A 1 298 ? -17.270 2.846 -7.866 1.00 32.12 298 PHE A N 1
ATOM 2411 C CA . PHE A 1 298 ? -17.644 1.988 -8.993 1.00 32.12 298 PHE A CA 1
ATOM 2412 C C . PHE A 1 298 ? -19.049 1.424 -8.765 1.00 32.12 298 PHE A C 1
ATOM 2414 O O . PHE A 1 298 ? -19.207 0.423 -8.077 1.00 32.12 298 PHE A O 1
ATOM 2421 N N . GLY A 1 299 ? -20.055 2.082 -9.348 1.00 28.67 299 GLY A N 1
ATOM 2422 C CA . GLY A 1 299 ? -21.474 1.717 -9.273 1.00 28.67 299 GLY A CA 1
ATOM 2423 C C . GLY A 1 299 ? -21.823 0.425 -10.010 1.00 28.67 299 GLY A C 1
ATOM 2424 O O . GLY A 1 299 ? -22.560 0.437 -10.994 1.00 28.67 299 GLY A O 1
ATOM 2425 N N . ILE A 1 300 ? -21.264 -0.693 -9.559 1.00 31.86 300 ILE A N 1
ATOM 2426 C CA . ILE A 1 300 ? -21.620 -2.042 -9.984 1.00 31.86 300 ILE A CA 1
ATOM 2427 C C . ILE A 1 300 ? -21.410 -2.926 -8.759 1.00 31.86 300 ILE A C 1
ATOM 2429 O O . ILE A 1 300 ? -20.290 -3.330 -8.500 1.00 31.86 300 ILE A O 1
ATOM 2433 N N . PHE A 1 301 ? -22.447 -3.112 -7.951 1.00 31.69 301 PHE A N 1
ATOM 2434 C CA . PHE A 1 301 ? -22.927 -4.394 -7.422 1.00 31.69 301 PHE A CA 1
ATOM 2435 C C . PHE A 1 301 ? -24.002 -4.089 -6.378 1.00 31.69 301 PHE A C 1
ATOM 2437 O O . PHE A 1 301 ? -23.797 -3.322 -5.440 1.00 31.69 301 PHE A O 1
ATOM 2444 N N . GLY A 1 302 ? -25.192 -4.629 -6.639 1.00 30.91 302 GLY A N 1
ATOM 2445 C CA . GLY A 1 302 ? -26.382 -4.426 -5.834 1.00 30.91 302 GLY A CA 1
ATOM 2446 C C . GLY A 1 302 ? -26.206 -4.930 -4.407 1.00 30.91 302 GLY A C 1
ATOM 2447 O O . GLY A 1 302 ? -25.478 -5.881 -4.139 1.00 30.91 302 GLY A O 1
ATOM 2448 N N . SER A 1 303 ? -26.912 -4.244 -3.519 1.00 41.66 303 SER A N 1
ATOM 2449 C CA . SER A 1 303 ? -27.222 -4.640 -2.156 1.00 41.66 303 SER A CA 1
ATOM 2450 C C . SER A 1 303 ? -27.706 -6.085 -2.070 1.00 41.66 303 SER A C 1
ATOM 2452 O O . SER A 1 303 ? -28.684 -6.415 -2.732 1.00 41.66 303 SER A O 1
ATOM 2454 N N . ASP A 1 304 ? -27.062 -6.879 -1.221 1.00 36.75 304 ASP A N 1
ATOM 2455 C CA . ASP A 1 304 ? -27.713 -7.800 -0.284 1.00 36.75 304 ASP A CA 1
ATOM 2456 C C . ASP A 1 304 ? -26.640 -8.365 0.659 1.00 36.75 304 ASP A C 1
ATOM 2458 O O . ASP A 1 304 ? -25.795 -9.149 0.247 1.00 36.75 304 ASP A O 1
ATOM 2462 N N . ASP A 1 305 ? -26.618 -7.853 1.894 1.00 35.91 305 ASP A N 1
ATOM 2463 C CA . ASP A 1 305 ? -26.277 -8.585 3.127 1.00 35.91 305 ASP A CA 1
ATOM 2464 C C . ASP A 1 305 ? -26.365 -7.604 4.310 1.00 35.91 305 ASP A C 1
ATOM 2466 O O . ASP A 1 305 ? -25.408 -6.946 4.724 1.00 35.91 305 ASP A O 1
ATOM 2470 N N . SER A 1 306 ? -27.587 -7.454 4.821 1.00 40.12 306 SER A N 1
ATOM 2471 C CA . SER A 1 306 ? -27.892 -6.790 6.086 1.00 40.12 306 SER A CA 1
ATOM 2472 C C . SER A 1 306 ? -27.483 -7.706 7.241 1.00 40.12 306 SER A C 1
ATOM 2474 O O . SER A 1 306 ? -28.284 -8.526 7.687 1.00 40.12 306 SER A O 1
ATOM 2476 N N . CYS A 1 307 ? -26.243 -7.597 7.713 1.00 41.44 307 CYS A N 1
ATOM 2477 C CA . CYS A 1 307 ? -25.732 -8.476 8.772 1.00 41.44 307 CYS A CA 1
ATOM 2478 C C . CYS A 1 307 ? -25.209 -7.737 10.008 1.00 41.44 307 CYS A C 1
ATOM 2480 O O . CYS A 1 307 ? -24.261 -8.208 10.627 1.00 41.44 307 CYS A O 1
ATOM 2482 N N . ILE A 1 308 ? -25.844 -6.625 10.399 1.00 46.53 308 ILE A N 1
ATOM 2483 C CA . ILE A 1 308 ? -25.937 -6.199 11.807 1.00 46.53 308 ILE A CA 1
ATOM 2484 C C . ILE A 1 308 ? -27.309 -5.530 11.986 1.00 46.53 308 ILE A C 1
ATOM 2486 O O . ILE A 1 308 ? -27.642 -4.606 11.242 1.00 46.53 308 ILE A O 1
ATOM 2490 N N . ASP A 1 309 ? -28.116 -6.039 12.919 1.00 53.41 309 ASP A N 1
ATOM 2491 C CA . ASP A 1 309 ? -29.404 -5.449 13.281 1.00 53.41 309 ASP A CA 1
ATOM 2492 C C . ASP A 1 309 ? -29.204 -4.093 13.984 1.00 53.41 309 ASP A C 1
ATOM 2494 O O . ASP A 1 309 ? -28.150 -3.798 14.555 1.00 53.41 309 ASP A O 1
ATOM 2498 N N . ASP A 1 310 ? -30.208 -3.223 13.919 1.00 55.72 310 ASP A N 1
ATOM 2499 C CA . ASP A 1 310 ? -30.173 -1.954 14.652 1.00 55.72 310 ASP A CA 1
ATOM 2500 C C . ASP A 1 310 ? -29.960 -2.181 16.172 1.00 55.72 310 ASP A C 1
ATOM 2502 O O . ASP A 1 310 ? -29.355 -1.340 16.843 1.00 55.72 310 ASP A O 1
ATOM 2506 N N . ASP A 1 311 ? -30.323 -3.362 16.691 1.00 58.09 311 ASP A N 1
ATOM 2507 C CA . ASP A 1 311 ? -30.151 -3.769 18.091 1.00 58.09 311 ASP A CA 1
ATOM 2508 C C . ASP A 1 311 ? -28.670 -3.875 18.507 1.00 58.09 311 ASP A C 1
ATOM 2510 O O . ASP A 1 311 ? -28.302 -3.453 19.605 1.00 58.09 311 ASP A O 1
ATOM 2514 N N . GLY A 1 312 ? -27.778 -4.389 17.657 1.00 58.84 312 GLY A N 1
ATOM 2515 C CA . GLY A 1 312 ? -26.344 -4.509 17.941 1.00 58.84 312 GLY A CA 1
ATOM 2516 C C . GLY A 1 312 ? -25.656 -3.146 18.032 1.00 58.84 312 GLY A C 1
ATOM 2517 O O . GLY A 1 312 ? -24.757 -2.932 18.855 1.00 58.84 312 GLY A O 1
ATOM 2518 N N . ARG A 1 313 ? -26.130 -2.184 17.234 1.00 61.81 313 ARG A N 1
ATOM 2519 C CA . ARG A 1 313 ? -25.688 -0.787 17.292 1.00 61.81 313 ARG A CA 1
ATOM 2520 C C . ARG A 1 313 ? -26.176 -0.100 18.566 1.00 61.81 313 ARG A C 1
ATOM 2522 O O . ARG A 1 313 ? -25.391 0.608 19.203 1.00 61.81 313 ARG A O 1
ATOM 2529 N N . GLU A 1 314 ? -27.427 -0.324 18.963 1.00 67.25 314 GLU A N 1
ATOM 2530 C CA . GLU A 1 314 ? -27.973 0.175 20.233 1.00 67.25 314 GLU A CA 1
ATOM 2531 C C . GLU A 1 314 ? -27.258 -0.431 21.450 1.00 67.25 314 GLU A C 1
ATOM 2533 O O . GLU A 1 314 ? -26.869 0.295 22.369 1.00 67.25 314 GLU A O 1
ATOM 2538 N N . GLN A 1 315 ? -26.967 -1.733 21.425 1.00 65.94 315 GLN A N 1
ATOM 2539 C CA . GLN A 1 315 ? -26.207 -2.404 22.480 1.00 65.94 315 GLN A CA 1
ATOM 2540 C C . GLN A 1 315 ? -24.787 -1.847 22.611 1.00 65.94 315 GLN A C 1
ATOM 2542 O O . GLN A 1 315 ? -24.325 -1.611 23.731 1.00 65.94 315 GLN A O 1
ATOM 2547 N N . LEU A 1 316 ? -24.081 -1.592 21.500 1.00 66.75 316 LEU A N 1
ATOM 2548 C CA . LEU A 1 316 ? -22.764 -0.955 21.579 1.00 66.75 316 LEU A CA 1
ATOM 2549 C C . LEU A 1 316 ? -22.868 0.475 22.115 1.00 66.75 316 LEU A C 1
ATOM 2551 O O . LEU A 1 316 ? -22.065 0.869 22.961 1.00 66.75 316 LEU A O 1
ATOM 2555 N N . LEU A 1 317 ? -23.854 1.245 21.654 1.00 68.62 317 LEU A N 1
ATOM 2556 C CA . LEU A 1 317 ? -24.114 2.594 22.150 1.00 68.62 317 LEU A CA 1
ATOM 2557 C C . LEU A 1 317 ? -24.285 2.615 23.668 1.00 68.62 317 LEU A C 1
ATOM 2559 O O . LEU A 1 317 ? -23.696 3.458 24.348 1.00 68.62 317 LEU A O 1
ATOM 2563 N N . ASP A 1 318 ? -25.055 1.678 24.206 1.00 71.94 318 ASP A N 1
ATOM 2564 C CA . ASP A 1 318 ? -25.282 1.583 25.640 1.00 71.94 318 ASP A CA 1
ATOM 2565 C C . ASP A 1 318 ? -24.029 1.123 26.392 1.00 71.94 318 ASP A C 1
ATOM 2567 O O . ASP A 1 318 ? -23.693 1.708 27.428 1.00 71.94 318 ASP A O 1
ATOM 2571 N N . ARG A 1 319 ? -23.255 0.184 25.830 1.00 70.19 319 ARG A N 1
ATOM 2572 C CA . ARG A 1 319 ? -21.936 -0.197 26.366 1.00 70.19 319 ARG A CA 1
ATOM 2573 C C . ARG A 1 319 ? -20.974 0.993 26.412 1.00 70.19 319 ARG A C 1
ATOM 2575 O O . ARG A 1 319 ? -20.341 1.206 27.443 1.00 70.19 319 ARG A O 1
ATOM 2582 N N . ILE A 1 320 ? -20.907 1.808 25.355 1.00 67.81 320 ILE A N 1
ATOM 2583 C CA . ILE A 1 320 ? -20.066 3.017 25.281 1.00 67.81 320 ILE A CA 1
ATOM 2584 C C . ILE A 1 320 ? -20.511 4.061 26.314 1.00 67.81 320 ILE A C 1
ATOM 2586 O O . ILE A 1 320 ? -19.669 4.622 27.016 1.00 67.81 320 ILE A O 1
ATOM 2590 N N . LYS A 1 321 ? -21.821 4.320 26.452 1.00 72.31 321 LYS A N 1
ATOM 2591 C CA . LYS A 1 321 ? -22.355 5.272 27.450 1.00 72.31 321 LYS A CA 1
ATOM 2592 C C . LYS A 1 321 ? -21.984 4.865 28.881 1.00 72.31 321 LYS A C 1
ATOM 2594 O O . LYS A 1 321 ? -21.659 5.724 29.708 1.00 72.31 321 LYS A O 1
ATOM 2599 N N . MET A 1 322 ? -22.033 3.564 29.169 1.00 74.12 322 MET A N 1
ATOM 2600 C CA . MET A 1 322 ? -21.733 2.997 30.488 1.00 74.12 322 MET A CA 1
ATOM 2601 C C . MET A 1 322 ? -20.224 2.823 30.746 1.00 74.12 322 MET A C 1
ATOM 2603 O O . MET A 1 322 ? -19.818 2.647 31.894 1.00 74.12 322 MET A O 1
ATOM 2607 N N . HIS A 1 323 ? -19.387 2.909 29.711 1.00 68.81 323 HIS A N 1
ATOM 2608 C CA . HIS A 1 323 ? -17.960 2.595 29.771 1.00 68.81 323 HIS A CA 1
ATOM 2609 C C . HIS A 1 323 ? -17.160 3.551 30.676 1.00 68.81 323 HIS A C 1
ATOM 2611 O O . HIS A 1 323 ? -17.291 4.751 30.507 1.00 68.81 323 HIS A O 1
ATOM 2617 N N . PRO A 1 324 ? -16.280 3.115 31.593 1.00 68.25 324 PRO A N 1
ATOM 2618 C CA . PRO A 1 324 ? -15.633 4.007 32.569 1.00 68.25 324 PRO A CA 1
ATOM 2619 C C . PRO A 1 324 ? -14.704 5.074 31.958 1.00 68.25 324 PRO A C 1
ATOM 2621 O O . PRO A 1 324 ? -14.573 6.157 32.530 1.00 68.25 324 PRO A O 1
ATOM 2624 N N . SER A 1 325 ? -14.092 4.812 30.797 1.00 69.62 325 SER A N 1
ATOM 2625 C CA . SER A 1 325 ? -13.202 5.772 30.127 1.00 69.62 325 SER A CA 1
ATOM 2626 C C . SER A 1 325 ? -13.958 6.983 29.564 1.00 69.62 325 SER A C 1
ATOM 2628 O O . SER A 1 325 ? -14.787 6.859 28.659 1.00 69.62 325 SER A O 1
ATOM 2630 N N . CYS A 1 326 ? -13.617 8.180 30.056 1.00 69.44 326 CYS A N 1
ATOM 2631 C CA . CYS A 1 326 ? -14.138 9.455 29.556 1.00 69.44 326 CYS A CA 1
ATOM 2632 C C . CYS A 1 326 ? -13.842 9.679 28.066 1.00 69.44 326 CYS A C 1
ATOM 2634 O O . CYS A 1 326 ? -14.606 10.375 27.409 1.00 69.44 326 CYS A O 1
ATOM 2636 N N . GLU A 1 327 ? -12.769 9.098 27.524 1.00 64.25 327 GLU A N 1
ATOM 2637 C CA . GLU A 1 327 ? -12.386 9.232 26.112 1.00 64.25 327 GLU A CA 1
ATOM 2638 C C . GLU A 1 327 ? -13.257 8.354 25.201 1.00 64.25 327 GLU A C 1
ATOM 2640 O O . GLU A 1 327 ? -13.740 8.816 24.164 1.00 64.25 327 GLU A O 1
ATOM 2645 N N . VAL A 1 328 ? -13.539 7.118 25.627 1.00 65.38 328 VAL A N 1
ATOM 2646 C CA . VAL A 1 328 ? -14.505 6.228 24.958 1.00 65.38 328 VAL A CA 1
ATOM 2647 C C . VAL A 1 328 ? -15.890 6.877 24.959 1.00 65.38 328 VAL A C 1
ATOM 2649 O O . VAL A 1 328 ? -16.527 6.985 23.909 1.00 65.38 328 VAL A O 1
ATOM 2652 N N . LYS A 1 329 ? -16.307 7.438 26.104 1.00 70.06 329 LYS A N 1
ATOM 2653 C CA . LYS A 1 329 ? -17.531 8.245 26.186 1.00 70.06 329 LYS A CA 1
ATOM 2654 C C . LYS A 1 329 ? -17.468 9.484 25.298 1.00 70.06 329 LYS A C 1
ATOM 2656 O O . LYS A 1 329 ? -18.441 9.775 24.625 1.00 70.06 329 LYS A O 1
ATOM 2661 N N . ALA A 1 330 ? -16.368 10.234 25.258 1.00 65.56 330 ALA A N 1
ATOM 2662 C CA . ALA A 1 330 ? -16.273 11.473 24.477 1.00 65.56 330 ALA A CA 1
ATOM 2663 C C . ALA A 1 330 ? -16.412 11.232 22.968 1.00 65.56 330 ALA A C 1
ATOM 2665 O O . ALA A 1 330 ? -16.905 12.096 22.244 1.00 65.56 330 ALA A O 1
ATOM 2666 N N . ASN A 1 331 ? -16.031 10.046 22.497 1.00 58.47 331 ASN A N 1
ATOM 2667 C CA . ASN A 1 331 ? -16.182 9.677 21.101 1.00 58.47 331 ASN A CA 1
ATOM 2668 C C . ASN A 1 331 ? -17.591 9.155 20.758 1.00 58.47 331 ASN A C 1
ATOM 2670 O O . ASN A 1 331 ? -17.893 9.076 19.574 1.00 58.47 331 ASN A O 1
ATOM 2674 N N . HIS A 1 332 ? -18.486 8.888 21.728 1.00 59.00 332 HIS A N 1
ATOM 2675 C CA . HIS A 1 332 ? -19.821 8.285 21.505 1.00 59.00 332 HIS A CA 1
ATOM 2676 C C . HIS A 1 332 ? -20.653 8.956 20.397 1.00 59.00 332 HIS A C 1
ATOM 2678 O O . HIS A 1 332 ? -21.323 8.275 19.629 1.00 59.00 332 HIS A O 1
ATOM 2684 N N . SER A 1 333 ? -20.589 10.286 20.287 1.00 51.84 333 SER A N 1
ATOM 2685 C CA . SER A 1 333 ? -21.328 11.076 19.295 1.00 51.84 333 SER A CA 1
ATOM 2686 C C . SER A 1 333 ? -20.683 11.068 17.906 1.00 51.84 333 SER A C 1
ATOM 2688 O O . SER A 1 333 ? -21.351 11.347 16.917 1.00 51.84 333 SER A O 1
ATOM 2690 N N . LYS A 1 334 ? -19.389 10.730 17.822 1.00 52.22 334 LYS A N 1
ATOM 2691 C CA . LYS A 1 334 ? -18.621 10.544 16.578 1.00 52.22 334 LYS A CA 1
ATOM 2692 C C . LYS A 1 334 ? -18.506 9.070 16.162 1.00 52.22 334 LYS A C 1
ATOM 2694 O O . LYS A 1 334 ? -17.932 8.810 15.111 1.00 52.22 334 LYS A O 1
ATOM 2699 N N . LEU A 1 335 ? -18.960 8.152 17.020 1.00 50.59 335 LEU A N 1
ATOM 2700 C CA . LEU A 1 335 ? -18.922 6.686 16.891 1.00 50.59 335 LEU A CA 1
ATOM 2701 C C . LEU A 1 335 ? -20.198 6.110 16.265 1.00 50.59 335 LEU A C 1
ATOM 2703 O O . LEU A 1 335 ? -20.319 4.909 16.061 1.00 50.59 335 LEU A O 1
ATOM 2707 N N . VAL A 1 336 ? -21.173 6.981 16.013 1.00 48.72 336 VAL A N 1
ATOM 2708 C CA . VAL A 1 336 ? -22.493 6.662 15.479 1.00 48.72 336 VAL A CA 1
ATOM 2709 C C . VAL A 1 336 ? -22.820 7.734 14.459 1.00 48.72 336 VAL A C 1
ATOM 2711 O O . VAL A 1 336 ? -23.631 8.618 14.704 1.00 48.72 336 VAL A O 1
ATOM 2714 N N . LEU A 1 337 ? -22.161 7.692 13.307 1.00 45.75 337 LEU A N 1
ATOM 2715 C CA . LEU A 1 337 ? -22.569 8.528 12.186 1.00 45.75 337 LEU A CA 1
ATOM 2716 C C . LEU A 1 337 ? -23.010 7.644 11.027 1.00 45.75 337 LEU A C 1
ATOM 2718 O O . LEU A 1 337 ? -22.314 7.425 10.044 1.00 45.75 337 LEU A O 1
ATOM 2722 N N . SER A 1 338 ? -24.260 7.201 11.149 1.00 46.00 338 SER A N 1
ATOM 2723 C CA . SER A 1 338 ? -25.140 7.108 9.991 1.00 46.00 338 SER A CA 1
ATOM 2724 C C . SER A 1 338 ? -25.168 8.483 9.322 1.00 46.00 338 SER A C 1
ATOM 2726 O O . SER A 1 338 ? -25.587 9.453 9.951 1.00 46.00 338 SER A O 1
ATOM 2728 N N . HIS A 1 339 ? -24.720 8.535 8.067 1.00 41.16 339 HIS A N 1
ATOM 2729 C CA . HIS A 1 339 ? -24.708 9.706 7.184 1.00 41.16 339 HIS A CA 1
ATOM 2730 C C . HIS A 1 339 ? -23.721 10.826 7.555 1.00 41.16 339 HIS A C 1
ATOM 2732 O O . HIS A 1 339 ? -24.119 11.961 7.797 1.00 41.16 339 HIS A O 1
ATOM 2738 N N . ILE A 1 340 ? -22.415 10.549 7.507 1.00 40.81 340 ILE A N 1
ATOM 2739 C CA . ILE A 1 340 ? -21.448 11.616 7.202 1.00 40.81 340 ILE A CA 1
ATOM 2740 C C . ILE A 1 340 ? -21.488 11.817 5.689 1.00 40.81 340 ILE A C 1
ATOM 2742 O O . ILE A 1 340 ? -21.156 10.900 4.940 1.00 40.81 340 ILE A O 1
ATOM 2746 N N . SER A 1 341 ? -21.921 12.990 5.231 1.00 41.00 341 SER A N 1
ATOM 2747 C CA . SER A 1 341 ? -21.805 13.337 3.816 1.00 41.00 341 SER A CA 1
ATOM 2748 C C . SER A 1 341 ? -20.322 13.435 3.426 1.00 41.00 341 SER A C 1
ATOM 2750 O O . SER A 1 341 ? -19.462 13.743 4.250 1.00 41.00 341 SER A O 1
ATOM 2752 N N . ASP A 1 342 ? -19.994 13.196 2.159 1.00 40.31 342 ASP A N 1
ATOM 2753 C CA . ASP A 1 342 ? -18.614 13.183 1.650 1.00 40.31 342 ASP A CA 1
ATOM 2754 C C . ASP A 1 342 ? -17.830 14.502 1.922 1.00 40.31 342 ASP A C 1
ATOM 2756 O O . ASP A 1 342 ? -16.595 14.538 1.865 1.00 40.31 342 ASP A O 1
ATOM 2760 N N . SER A 1 343 ? -18.530 15.603 2.247 1.00 37.09 343 SER A N 1
ATOM 2761 C CA . SER A 1 343 ? -17.941 16.873 2.702 1.00 37.09 343 SER A CA 1
ATOM 2762 C C . SER A 1 343 ? -17.506 16.853 4.167 1.00 37.09 343 SER A C 1
ATOM 2764 O O . SER A 1 343 ? -16.403 17.307 4.475 1.00 37.09 343 SER A O 1
ATOM 2766 N N . ASP A 1 344 ? -18.312 16.270 5.050 1.00 39.31 344 ASP A N 1
ATOM 2767 C CA . ASP A 1 344 ? -18.068 16.259 6.496 1.00 39.31 344 ASP A CA 1
ATOM 2768 C C . ASP A 1 344 ? -16.914 15.305 6.854 1.00 39.31 344 ASP A C 1
ATOM 2770 O O . ASP A 1 344 ? -16.168 15.531 7.805 1.00 39.31 344 ASP A O 1
ATOM 2774 N N . TYR A 1 345 ? -16.690 14.271 6.035 1.00 41.22 345 TYR A N 1
ATOM 2775 C CA . TYR A 1 345 ? -15.543 13.368 6.159 1.00 41.22 345 TYR A CA 1
ATOM 2776 C C . TYR A 1 345 ? -14.218 14.039 5.756 1.00 41.22 345 TYR A C 1
ATOM 2778 O O . TYR A 1 345 ? -13.196 13.879 6.429 1.00 41.22 345 TYR A O 1
ATOM 2786 N N . LYS A 1 346 ? -14.224 14.854 4.692 1.00 41.97 346 LYS A N 1
ATOM 2787 C CA . LYS A 1 346 ? -13.053 15.655 4.286 1.00 41.97 346 LYS A CA 1
ATOM 2788 C C . LYS A 1 346 ? -12.716 16.719 5.327 1.00 41.97 346 LYS A C 1
ATOM 2790 O O . LYS A 1 346 ? -11.538 16.951 5.591 1.00 41.97 346 LYS A O 1
ATOM 2795 N N . GLU A 1 347 ? -13.732 17.326 5.932 1.00 37.78 347 GLU A N 1
ATOM 2796 C CA . GLU A 1 347 ? -13.573 18.275 7.033 1.00 37.78 347 GLU A CA 1
ATOM 2797 C C . GLU A 1 347 ? -13.092 17.585 8.320 1.00 37.78 347 GLU A C 1
ATOM 2799 O O . GLU A 1 347 ? -12.199 18.091 8.996 1.00 37.78 347 GLU A O 1
ATOM 2804 N N . PHE A 1 348 ? -13.570 16.373 8.614 1.00 39.59 348 PHE A N 1
ATOM 2805 C CA . PHE A 1 348 ? -13.063 15.555 9.715 1.00 39.59 348 PHE A CA 1
ATOM 2806 C C . PHE A 1 348 ? -11.581 15.189 9.539 1.00 39.59 348 PHE A C 1
ATOM 2808 O O . PHE A 1 348 ? -10.797 15.400 10.462 1.00 39.59 348 PHE A O 1
ATOM 2815 N N . LEU A 1 349 ? -11.162 14.708 8.361 1.00 39.47 349 LEU A N 1
ATOM 2816 C CA . LEU A 1 349 ? -9.745 14.441 8.068 1.00 39.47 349 LEU A CA 1
ATOM 2817 C C . LEU A 1 349 ? -8.891 15.712 8.184 1.00 39.47 349 LEU A C 1
ATOM 2819 O O . LEU A 1 349 ? -7.778 15.668 8.707 1.00 39.47 349 LEU A O 1
ATOM 2823 N N . TYR A 1 350 ? -9.420 16.853 7.736 1.00 38.12 350 TYR A N 1
ATOM 2824 C CA . TYR A 1 350 ? -8.765 18.152 7.878 1.00 38.12 350 TYR A CA 1
ATOM 2825 C C . TYR A 1 350 ? -8.584 18.553 9.354 1.00 38.12 350 TYR A C 1
ATOM 2827 O O . TYR A 1 350 ? -7.496 18.981 9.740 1.00 38.12 350 TYR A O 1
ATOM 2835 N N . ASN A 1 351 ? -9.605 18.340 10.187 1.00 35.88 351 ASN A N 1
ATOM 2836 C CA . ASN A 1 351 ? -9.596 18.686 11.610 1.00 35.88 351 ASN A CA 1
ATOM 2837 C C . ASN A 1 351 ? -8.746 17.726 12.454 1.00 35.88 351 ASN A C 1
ATOM 2839 O O . ASN A 1 351 ? -7.998 18.182 13.313 1.00 35.88 351 ASN A O 1
ATOM 2843 N N . VAL A 1 352 ? -8.750 16.421 12.156 1.00 39.38 352 VAL A N 1
ATOM 2844 C CA . VAL A 1 352 ? -7.833 15.460 12.794 1.00 39.38 352 VAL A CA 1
ATOM 2845 C C . VAL A 1 352 ? -6.380 15.846 12.523 1.00 39.38 352 VAL A C 1
ATOM 2847 O O . VAL A 1 352 ? -5.561 15.768 13.426 1.00 39.38 352 VAL A O 1
ATOM 2850 N N . HIS A 1 353 ? -6.046 16.344 11.329 1.00 39.81 353 HIS A N 1
ATOM 2851 C CA . HIS A 1 353 ? -4.705 16.869 11.052 1.00 39.81 353 HIS A CA 1
ATOM 2852 C C . HIS A 1 353 ? -4.372 18.181 11.786 1.00 39.81 353 HIS A C 1
ATOM 2854 O O . HIS A 1 353 ? -3.194 18.522 11.872 1.00 39.81 353 HIS A O 1
ATOM 2860 N N . HIS A 1 354 ? -5.361 18.928 12.285 1.00 35.84 354 HIS A N 1
ATOM 2861 C CA . HIS A 1 354 ? -5.160 20.186 13.015 1.00 35.84 354 HIS A CA 1
ATOM 2862 C C . HIS A 1 354 ? -5.135 20.011 14.538 1.00 35.84 354 HIS A C 1
ATOM 2864 O O . HIS A 1 354 ? -4.359 20.709 15.188 1.00 35.84 354 HIS A O 1
ATOM 2870 N N . ASP A 1 355 ? -5.858 19.037 15.096 1.00 29.27 355 ASP A N 1
ATOM 2871 C CA . ASP A 1 355 ? -5.852 18.732 16.540 1.00 29.27 355 ASP A CA 1
ATOM 2872 C C . ASP A 1 355 ? -4.516 18.133 17.038 1.00 29.27 355 ASP A C 1
ATOM 2874 O O . ASP A 1 355 ? -4.306 17.940 18.234 1.00 29.27 355 ASP A O 1
ATOM 2878 N N . TYR A 1 356 ? -3.578 17.872 16.124 1.00 38.91 356 TYR A N 1
ATOM 2879 C CA . TYR A 1 356 ? -2.210 17.434 16.409 1.00 38.91 356 TYR A CA 1
ATOM 2880 C C . TYR A 1 356 ? -1.148 18.550 16.362 1.00 38.91 356 TYR A C 1
ATOM 2882 O O . TYR A 1 356 ? 0.044 18.212 16.423 1.00 38.91 356 TYR A O 1
ATOM 2890 N N . SER A 1 357 ? -1.561 19.820 16.237 1.00 30.77 357 SER A N 1
ATOM 2891 C CA . SER A 1 357 ? -0.683 21.007 16.179 1.00 30.77 357 SER A CA 1
ATOM 2892 C C . SER A 1 357 ? -0.244 21.495 17.553 1.00 30.77 357 SER A C 1
ATOM 2894 O O . SER A 1 357 ? -1.128 21.641 18.424 1.00 30.77 357 SER A O 1
#

Secondary structure (DSSP, 8-state):
-TT--HHHHHHHHHHHHHGGGS-HHHHHHHHHHHHHHHHTS-HHHHHHHHHHHHHHTTTTGGGS-HHHHHHHHHHHHHHHHHHS---HHHHHHHHHHHHS-SSHHHHHHHIIIIIHHHHHHHHTTSSS-SHHHHHHHHHHHHHHHHHHHHHHHHTTTSS-THHHHHHHHHHHHHHS-HHHHHHHHHHHHHHHHHHHHHTTS--SS--HHHHHHHTHHHHHHHHHHHHHHHHHHH-GGGHHHHHHHHHHHHHHTT--HHHHHHHHHHHHHHHTTS-HHHHHHHHHHHHHHHH-----SS---------S-HHHHHHHHHHHHH-S-HHHHHHTTTS--TT--HHHHHHHHHHHTTTT-

Sequence (357 aa):
MDDLNDDEVLIVRRLPYMARSLPITIRSDFCLKTQKLLGTLPPQCGMFLRMPLLKHLSGELHLVNNDVIAEMIFEAITKKMVCSKLNRMDLDVVSSCLSSWKSDQERVEAFYKILAPVLNAAFEVWDVKTVNFKMARYNVDKIVNYITQMYVRCWKTASNPPFVLTALLKGLKQNLSIKENYVTISHLQLAIECFEILLKVDGNELDEDDILEDNTLDIAKMCVRLFCDDLNSYGHHIWKLFYHALQKTLDAFWMTKRTQHKISNCMLDLSKDLSADLDVLVHILVLELNFYKVDDIFGIFGSDDSCIDDDGREQLLDRIKMHPSCEVKANHSKLVLSHISDSDYKEFLYNVHHDYS

pLDDT: mean 74.37, std 16.74, range [28.67, 96.19]

Foldseek 3Di:
DPPDDPVRLVCLQCQLVVLVVDDLVCSQVSLQVNLVVLVPDDPVSNQNSNLSSLLSCLQPCQVPDLLSLQVNLCSNQLVCLQPHADDPSNLSSLLSQQQNDDDLVVSQVSCVRHVLSSLVSLLVCCVVPDSSNVSNLNNLLVNLLSNLLSCLVCLVPGDDPLSSLVSSLVSCVVRHDCLQCVLSSLLSVLSSVVSVQLNVDPPPDDDLQVSLQVCLLVSLVVLLVVLVVCCVVPNLVCLVSSLNSVVSNCVSNVHDLVSLLSSLVSNLVVLVPDPLSSNLSSLLSSCCSNPDDPPDPPPDDDDDDPPDDVVSVVVSLVSQCPPPDPVSVVCSVVSDDPDDDPVNVVVVVVVSSVVVD

Radius of gyration: 23.67 Å; chains: 1; bounding box: 53×50×74 Å

Organism: NCBI:txid320188